Protein 9BVD (pdb70)

Solvent-accessible surface area: 18323 Å² total; per-residue (Å²): 249,52,164,149,50,60,84,3,56,72,13,23,5,134,120,39,67,163,101,29,37,116,104,47,99,221,76,168,88,73,47,4,44,113,60,0,25,119,52,36,147,147,43,76,146,76,89,36,143,54,60,115,91,64,15,118,92,42,103,58,44,26,145,45,139,73,50,132,62,130,112,201,92,289,128,183,152,47,77,87,4,57,76,25,20,8,148,79,48,68,136,112,7,38,132,102,2,66,34,16,99,89,62,15,3,45,133,38,0,26,137,49,30,173,130,46,79,149,76,92,36,150,53,59,119,97,63,16,132,105,42,82,61,112,27,131,116,144,94,91,136,64,128,109,184,86,283,123,150,43,76,90,4,58,75,20,20,4,156,80,58,70,128,111,7,39,137,72,1,100,90,18,71,95,69,15,2,49,133,38,0,22,82,25,28,158,97,39,79,156,80,89,49,156,67,62,111,61,70,10,116,115,48,93,62,114,32,178,122,138,103,88,135,90,125,112,173,91,289

B-factor: mean 94.12, std 26.45, range [57.03, 184.56]

Foldseek 3Di:
DDDDADALLRQVVPVVLVVVCVVVVPDDSVVSVVVSVVVVVVDDPVRRPVSRVVSVVRVVVVCVVVVPDDDDDD/DDDADALLRVVVPVVLVVVCVVPVPDDSVVSVVVSVVVVVVDDVVSRVVSNVVRVVRVVVVCVVVVPDDDDDD/DDQDALLRQVVVVVQVVVCVVPVPDDSVVSVVVSVVVVVPDDPVRSVVSNVVSVVSVVCVCVVVVDDDDDDD

Structure (mmCIF, N/CA/C/O backbone):
data_9BVD
#
_entry.id   9BVD
#
_cell.length_a   59.506
_cell.length_b   91.226
_cell.length_c   73.756
_cell.angle_alpha   90.000
_cell.angle_beta   106.390
_cell.angle_gamma   90.000
#
_symmetry.space_group_name_H-M   'P 1 21 1'
#
loop_
_entity.id
_entity.type
_entity.pdbx_description
1 polymer 'Sex-determining region Y protein'
2 polymer "DNA (5'-D(*CP*AP*CP*TP*AP*GP*CP*AP*TP*TP*GP*TP*TP*TP*GP*GP*G)-3')"
3 polymer "DNA (5'-D(*GP*CP*CP*CP*AP*AP*AP*CP*AP*AP*TP*GP*CP*TP*AP*GP*TP*G)-3')"
4 non-polymer 1,2-ETHANEDIOL
5 water water
#
loop_
_atom_site.group_PDB
_atom_site.id
_atom_site.type_symbol
_atom_site.label_atom_id
_atom_site.label_alt_id
_atom_site.label_comp_id
_atom_site.label_asym_id
_atom_site.label_entity_id
_atom_site.label_seq_id
_atom_site.pdbx_PDB_ins_code
_atom_site.Cartn_x
_atom_site.Cartn_y
_atom_site.Cartn_z
_atom_site.occupancy
_atom_site.B_iso_or_equiv
_atom_site.auth_seq_id
_atom_site.auth_comp_id
_atom_site.auth_asym_id
_atom_site.auth_atom_id
_atom_site.pdbx_PDB_model_num
ATOM 1 N N . ARG A 1 2 ? 21.222 -7.404 83.388 1.00 98.69 4 ARG C N 1
ATOM 2 C CA . ARG A 1 2 ? 20.772 -8.407 82.429 1.00 100.02 4 ARG C CA 1
ATOM 3 C C . ARG A 1 2 ? 21.874 -8.828 81.466 1.00 96.13 4 ARG C C 1
ATOM 4 O O . ARG A 1 2 ? 22.467 -7.993 80.784 1.00 95.69 4 ARG C O 1
ATOM 12 N N . VAL A 1 3 ? 22.108 -10.134 81.376 1.00 99.38 5 VAL C N 1
ATOM 13 C CA . VAL A 1 3 ? 23.280 -10.671 80.691 1.00 94.30 5 VAL C CA 1
ATOM 14 C C . VAL A 1 3 ? 22.947 -10.866 79.214 1.00 91.81 5 VAL C C 1
ATOM 15 O O . VAL A 1 3 ? 21.967 -11.537 78.866 1.00 91.48 5 VAL C O 1
ATOM 19 N N . LYS A 1 4 ? 23.764 -10.277 78.345 1.00 90.33 6 LYS C N 1
ATOM 20 C CA . LYS A 1 4 ? 23.547 -10.328 76.909 1.00 89.88 6 LYS C CA 1
ATOM 21 C C . LYS A 1 4 ? 24.212 -11.561 76.307 1.00 89.62 6 LYS C C 1
ATOM 22 O O . LYS A 1 4 ? 25.046 -12.222 76.932 1.00 90.00 6 LYS C O 1
ATOM 28 N N . ARG A 1 5 ? 23.836 -11.860 75.062 1.00 84.70 7 ARG C N 1
ATOM 29 C CA . ARG A 1 5 ? 24.452 -12.953 74.320 1.00 79.74 7 ARG C CA 1
ATOM 30 C C . ARG A 1 5 ? 25.881 -12.584 73.913 1.00 78.72 7 ARG C C 1
ATOM 31 O O . ARG A 1 5 ? 26.220 -11.411 73.803 1.00 77.64 7 ARG C O 1
ATOM 39 N N . PRO A 1 6 ? 26.744 -13.577 73.676 1.00 75.96 8 PRO C N 1
ATOM 40 C CA . PRO A 1 6 ? 28.069 -13.273 73.142 1.00 72.68 8 PRO C CA 1
ATOM 41 C C . PRO A 1 6 ? 28.047 -13.125 71.634 1.00 70.12 8 PRO C C 1
ATOM 42 O O . PRO A 1 6 ? 27.178 -13.647 70.930 1.00 70.63 8 PRO C O 1
ATOM 46 N N . MET A 1 7 ? 29.027 -12.379 71.142 1.00 67.43 9 MET C N 1
ATOM 47 C CA . MET A 1 7 ? 29.076 -12.048 69.727 1.00 65.47 9 MET C CA 1
ATOM 48 C C . MET A 1 7 ? 29.479 -13.279 68.930 1.00 63.60 9 MET C C 1
ATOM 49 O O . MET A 1 7 ? 30.507 -13.899 69.212 1.00 61.59 9 MET C O 1
ATOM 54 N N . ASN A 1 8 ? 28.697 -13.622 67.916 1.00 64.84 10 ASN C N 1
ATOM 55 C CA . ASN A 1 8 ? 29.150 -14.621 66.957 1.00 61.46 10 ASN C CA 1
ATOM 56 C C . ASN A 1 8 ? 30.217 -14.013 66.037 1.00 62.65 10 ASN C C 1
ATOM 57 O O . ASN A 1 8 ? 30.626 -12.856 66.187 1.00 66.26 10 ASN C O 1
ATOM 62 N N . ALA A 1 9 ? 30.638 -14.773 65.023 1.00 61.55 11 ALA C N 1
ATOM 63 C CA . ALA A 1 9 ? 31.792 -14.380 64.220 1.00 62.17 11 ALA C CA 1
ATOM 64 C C . ALA A 1 9 ? 31.460 -13.277 63.212 1.00 61.68 11 ALA C C 1
ATOM 65 O O . ALA A 1 9 ? 32.338 -12.478 62.858 1.00 59.97 11 ALA C O 1
ATOM 67 N N . PHE A 1 10 ? 30.230 -13.267 62.689 1.00 60.63 12 PHE C N 1
ATOM 68 C CA . PHE A 1 10 ? 29.850 -12.242 61.736 1.00 60.47 12 PHE C CA 1
ATOM 69 C C . PHE A 1 10 ? 29.715 -10.903 62.452 1.00 61.41 12 PHE C C 1
ATOM 70 O O . PHE A 1 10 ? 30.251 -9.887 61.996 1.00 58.43 12 PHE C O 1
ATOM 78 N N . ILE A 1 11 ? 29.044 -10.901 63.605 1.00 60.10 13 ILE C N 1
ATOM 79 C CA . ILE A 1 11 ? 28.959 -9.689 64.413 1.00 61.32 13 ILE C CA 1
ATOM 80 C C . ILE A 1 11 ? 30.363 -9.165 64.721 1.00 61.91 13 ILE C C 1
ATOM 81 O O . ILE A 1 11 ? 30.652 -7.981 64.529 1.00 63.35 13 ILE C O 1
ATOM 86 N N . VAL A 1 12 ? 31.264 -10.055 65.154 1.00 60.80 14 VAL C N 1
ATOM 87 C CA . VAL A 1 12 ? 32.609 -9.628 65.535 1.00 60.61 14 VAL C CA 1
ATOM 88 C C . VAL A 1 12 ? 33.280 -8.919 64.375 1.00 62.57 14 VAL C C 1
ATOM 89 O O . VAL A 1 12 ? 33.942 -7.882 64.551 1.00 62.66 14 VAL C O 1
ATOM 93 N N . TRP A 1 13 ? 33.109 -9.455 63.169 1.00 62.27 15 TRP C N 1
ATOM 94 C CA . TRP A 1 13 ? 33.762 -8.922 61.980 1.00 61.99 15 TRP C CA 1
ATOM 95 C C . TRP A 1 13 ? 33.055 -7.689 61.447 1.00 61.76 15 TRP C C 1
ATOM 96 O O . TRP A 1 13 ? 33.696 -6.835 60.829 1.00 63.92 15 TRP C O 1
ATOM 107 N N . SER A 1 14 ? 31.752 -7.585 61.676 1.00 60.14 16 SER C N 1
ATOM 108 C CA . SER A 1 14 ? 30.980 -6.528 61.079 1.00 62.31 16 SER C CA 1
ATOM 109 C C . SER A 1 14 ? 31.272 -5.174 61.710 1.00 64.53 16 SER C C 1
ATOM 110 O O . SER A 1 14 ? 31.013 -4.161 61.072 1.00 63.67 16 SER C O 1
ATOM 113 N N . ARG A 1 15 ? 31.813 -5.141 62.931 1.00 64.32 17 ARG C N 1
ATOM 114 C CA . ARG A 1 15 ? 31.871 -3.895 63.688 1.00 63.36 17 ARG C CA 1
ATOM 115 C C . ARG A 1 15 ? 32.792 -2.883 63.009 1.00 66.93 17 ARG C C 1
ATOM 116 O O . ARG A 1 15 ? 32.361 -1.774 62.647 1.00 65.35 17 ARG C O 1
ATOM 124 N N . ASP A 1 16 ? 34.058 -3.254 62.796 1.00 62.68 18 ASP C N 1
ATOM 125 C CA . ASP A 1 16 ? 34.931 -2.391 62.019 1.00 60.66 18 ASP C CA 1
ATOM 126 C C . ASP A 1 16 ? 34.426 -2.230 60.599 1.00 65.57 18 ASP C C 1
ATOM 127 O O . ASP A 1 16 ? 34.464 -1.126 60.042 1.00 68.08 18 ASP C O 1
ATOM 132 N N . GLN A 1 17 ? 33.921 -3.300 59.997 1.00 64.29 19 GLN C N 1
ATOM 133 C CA . GLN A 1 17 ? 33.522 -3.159 58.605 1.00 66.61 19 GLN C CA 1
ATOM 134 C C . GLN A 1 17 ? 32.305 -2.247 58.434 1.00 65.44 19 GLN C C 1
ATOM 135 O O . GLN A 1 17 ? 32.149 -1.654 57.362 1.00 63.83 19 GLN C O 1
ATOM 141 N N . ARG A 1 18 ? 31.456 -2.122 59.463 1.00 62.91 20 ARG C N 1
ATOM 142 C CA . ARG A 1 18 ? 30.304 -1.234 59.384 1.00 67.80 20 ARG C CA 1
ATOM 143 C C . ARG A 1 18 ? 30.754 0.231 59.425 1.00 69.27 20 ARG C C 1
ATOM 144 O O . ARG A 1 18 ? 30.343 1.040 58.589 1.00 65.70 20 ARG C O 1
ATOM 152 N N . ARG A 1 19 ? 31.637 0.568 60.369 1.00 67.08 21 ARG C N 1
ATOM 153 C CA . ARG A 1 19 ? 32.182 1.908 60.441 1.00 69.36 21 ARG C CA 1
ATOM 154 C C . ARG A 1 19 ? 32.882 2.292 59.139 1.00 72.23 21 ARG C C 1
ATOM 155 O O . ARG A 1 19 ? 32.624 3.363 58.567 1.00 68.80 21 ARG C O 1
ATOM 163 N N . LYS A 1 20 ? 33.758 1.414 58.642 1.00 70.62 22 LYS C N 1
ATOM 164 C CA . LYS A 1 20 ? 34.522 1.754 57.444 1.00 72.03 22 LYS C CA 1
ATOM 165 C C . LYS A 1 20 ? 33.603 1.954 56.240 1.00 74.08 22 LYS C C 1
ATOM 166 O O . LYS A 1 20 ? 33.841 2.845 55.419 1.00 75.77 22 LYS C O 1
ATOM 172 N N . MET A 1 21 ? 32.524 1.168 56.136 1.00 72.98 23 MET C N 1
ATOM 173 C CA . MET A 1 21 ? 31.563 1.406 55.061 1.00 74.64 23 MET C CA 1
ATOM 174 C C . MET A 1 21 ? 30.834 2.734 55.247 1.00 76.97 23 MET C C 1
ATOM 175 O O . MET A 1 21 ? 30.530 3.428 54.266 1.00 75.69 23 MET C O 1
ATOM 180 N N . ALA A 1 22 ? 30.506 3.078 56.493 1.00 74.03 24 ALA C N 1
ATOM 181 C CA . ALA A 1 22 ? 29.704 4.266 56.727 1.00 72.88 24 ALA C CA 1
ATOM 182 C C . ALA A 1 22 ? 30.497 5.519 56.362 1.00 74.23 24 ALA C C 1
ATOM 183 O O . ALA A 1 22 ? 30.004 6.394 55.645 1.00 71.65 24 ALA C O 1
ATOM 185 N N . LEU A 1 23 ? 31.753 5.578 56.794 1.00 72.90 25 LEU C N 1
ATOM 186 C CA . LEU A 1 23 ? 32.642 6.668 56.464 1.00 70.87 25 LEU C CA 1
ATOM 187 C C . LEU A 1 23 ? 32.900 6.772 54.963 1.00 75.82 25 LEU C C 1
ATOM 188 O O . LEU A 1 23 ? 33.048 7.885 54.442 1.00 77.73 25 LEU C O 1
ATOM 193 N N . GLU A 1 24 ? 32.944 5.651 54.243 1.00 80.35 26 GLU C N 1
ATOM 194 C CA . GLU A 1 24 ? 33.175 5.720 52.800 1.00 80.99 26 GLU C CA 1
ATOM 195 C C . GLU A 1 24 ? 31.894 5.971 52.017 1.00 78.14 26 GLU C C 1
ATOM 196 O O . GLU A 1 24 ? 31.945 6.556 50.930 1.00 79.70 26 GLU C O 1
ATOM 202 N N . ASN A 1 25 ? 30.745 5.536 52.541 1.00 75.84 27 ASN C N 1
ATOM 203 C CA . ASN A 1 25 ? 29.437 5.768 51.928 1.00 76.29 27 ASN C CA 1
ATOM 204 C C . ASN A 1 25 ? 28.562 6.507 52.930 1.00 74.18 27 ASN C C 1
ATOM 205 O O . ASN A 1 25 ? 27.672 5.915 53.558 1.00 74.60 27 ASN C O 1
ATOM 210 N N . PRO A 1 26 ? 28.779 7.809 53.102 1.00 72.77 28 PRO C N 1
ATOM 211 C CA . PRO A 1 26 ? 28.132 8.521 54.212 1.00 71.62 28 PRO C CA 1
ATOM 212 C C . PRO A 1 26 ? 26.642 8.758 54.010 1.00 72.00 28 PRO C C 1
ATOM 213 O O . PRO A 1 26 ? 25.984 9.246 54.939 1.00 70.71 28 PRO C O 1
ATOM 217 N N . ARG A 1 27 ? 26.084 8.417 52.844 1.00 75.79 29 ARG C N 1
ATOM 218 C CA . ARG A 1 27 ? 24.656 8.597 52.608 1.00 74.59 29 ARG C CA 1
ATOM 219 C C . ARG A 1 27 ? 23.820 7.366 52.933 1.00 74.43 29 ARG C C 1
ATOM 220 O O . ARG A 1 27 ? 22.615 7.510 53.173 1.00 77.19 29 ARG C O 1
ATOM 228 N N . MET A 1 28 ? 24.413 6.166 52.918 1.00 74.01 30 MET C N 1
ATOM 229 C CA . MET A 1 28 ? 23.653 4.941 53.140 1.00 70.02 30 MET C CA 1
ATOM 230 C C . MET A 1 28 ? 23.049 4.899 54.538 1.00 68.20 30 MET C C 1
ATO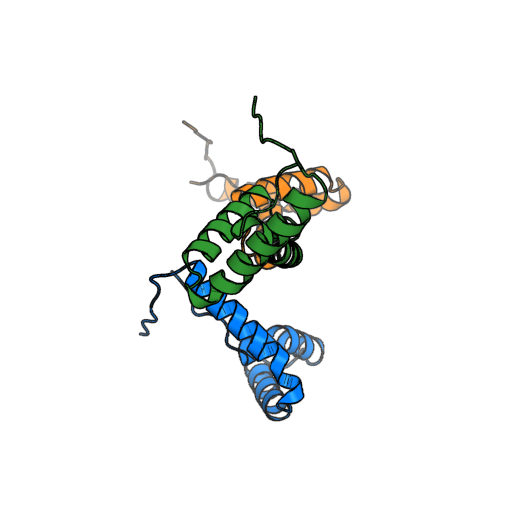M 231 O O . ME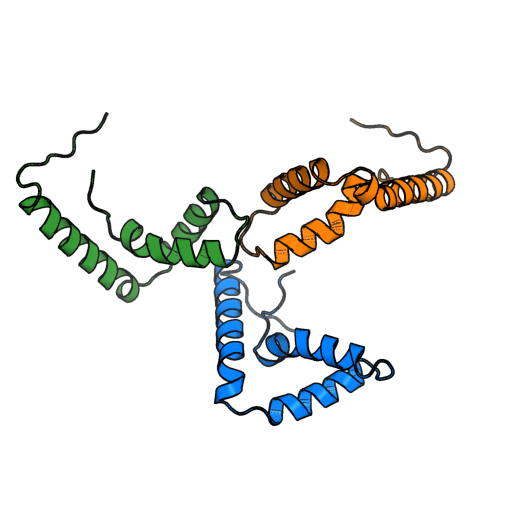T A 1 28 ? 23.714 5.209 55.531 1.00 67.18 30 MET C O 1
ATOM 236 N N . ARG A 1 29 ? 21.797 4.460 54.618 1.00 68.54 31 ARG C N 1
ATOM 237 C CA . ARG A 1 29 ? 21.242 4.051 55.901 1.00 69.67 31 ARG C CA 1
ATOM 238 C C . ARG A 1 29 ? 22.046 2.879 56.485 1.00 72.10 31 ARG C C 1
ATOM 239 O O . ARG A 1 29 ? 22.693 2.099 55.770 1.00 69.48 31 ARG C O 1
ATOM 247 N N . ASN A 1 30 ? 21.994 2.761 57.814 1.00 71.00 32 ASN C N 1
ATOM 248 C CA . ASN A 1 30 ? 22.725 1.699 58.489 1.00 70.36 32 ASN C CA 1
ATOM 249 C C . ASN A 1 30 ? 22.130 0.334 58.168 1.00 74.07 32 ASN C C 1
ATOM 250 O O . ASN A 1 30 ? 22.857 -0.657 58.021 1.00 71.37 32 ASN C O 1
ATOM 255 N N . SER A 1 31 ? 20.804 0.264 58.070 1.00 75.72 33 SER C N 1
ATOM 256 C CA . SER A 1 31 ? 20.162 -0.965 57.640 1.00 75.08 33 SER C CA 1
ATOM 257 C C . SER A 1 31 ? 20.608 -1.342 56.237 1.00 76.28 33 SER C C 1
ATOM 258 O O . SER A 1 31 ? 20.631 -2.530 55.892 1.00 73.98 33 SER C O 1
ATOM 261 N N . GLU A 1 32 ? 20.996 -0.354 55.415 1.00 75.34 34 GLU C N 1
ATOM 262 C CA . GLU A 1 32 ? 21.515 -0.723 54.101 1.00 75.99 34 GLU C CA 1
ATOM 263 C C . GLU A 1 32 ? 22.981 -1.118 54.140 1.00 74.41 34 GLU C C 1
ATOM 264 O O . GLU A 1 32 ? 23.443 -1.822 53.238 1.00 73.64 34 GLU C O 1
ATOM 270 N N . ILE A 1 33 ? 23.720 -0.711 55.169 1.00 71.44 35 ILE C N 1
ATOM 271 C CA . ILE A 1 33 ? 25.083 -1.197 55.298 1.00 71.26 35 ILE C CA 1
ATOM 272 C C . ILE A 1 33 ? 25.071 -2.676 55.688 1.00 70.96 35 ILE C C 1
ATOM 273 O O . ILE A 1 33 ? 25.917 -3.457 55.240 1.00 69.09 35 ILE C O 1
ATOM 278 N N . SER A 1 34 ? 24.101 -3.083 56.514 1.00 69.58 36 SER C N 1
ATOM 279 C CA . SER A 1 34 ? 23.962 -4.491 56.863 1.00 71.23 36 SER C CA 1
ATOM 280 C C . SER A 1 34 ? 23.880 -5.358 55.611 1.00 70.51 36 SER C C 1
ATOM 281 O O . SER A 1 34 ? 24.562 -6.379 55.509 1.00 67.37 36 SER C O 1
ATOM 284 N N . LYS A 1 35 ? 23.073 -4.936 54.632 1.00 70.66 37 LYS C N 1
ATOM 285 C CA . LYS A 1 35 ? 23.000 -5.666 53.371 1.00 72.08 37 LYS C CA 1
ATOM 286 C C . LYS A 1 35 ? 24.377 -5.789 52.727 1.00 74.62 37 LYS C C 1
ATOM 287 O O . LYS A 1 35 ? 24.774 -6.871 52.272 1.00 76.91 37 LYS C O 1
ATOM 293 N N . GLN A 1 36 ? 25.113 -4.687 52.667 1.00 75.41 38 GLN C N 1
ATOM 294 C CA . GLN A 1 36 ? 26.419 -4.727 52.026 1.00 75.97 38 GLN C CA 1
ATOM 295 C C . GLN A 1 36 ? 27.384 -5.606 52.798 1.00 71.70 38 GLN C C 1
ATOM 296 O O . GLN A 1 36 ? 28.247 -6.257 52.204 1.00 71.76 38 GLN C O 1
ATOM 302 N N . LEU A 1 37 ? 27.288 -5.592 54.120 1.00 69.73 39 LEU C N 1
ATOM 303 C CA . LEU A 1 37 ? 28.132 -6.459 54.915 1.00 72.01 39 LEU C CA 1
ATOM 304 C C . LEU A 1 37 ? 27.770 -7.931 54.691 1.00 72.48 39 LEU C C 1
ATOM 305 O O . LEU A 1 37 ? 28.652 -8.797 54.729 1.00 69.47 39 LEU C O 1
ATOM 310 N N . GLY A 1 38 ? 26.493 -8.212 54.412 1.00 70.50 40 GLY C N 1
ATOM 311 C CA . GLY A 1 38 ? 26.081 -9.572 54.106 1.00 71.71 40 GLY C CA 1
ATOM 312 C C . GLY A 1 38 ? 26.734 -10.106 52.844 1.00 76.00 40 GLY C C 1
ATOM 313 O O . GLY A 1 38 ? 27.294 -11.211 52.843 1.00 73.14 40 GLY C O 1
ATOM 314 N N . TYR A 1 39 ? 26.681 -9.321 51.755 1.00 76.93 41 TYR C N 1
ATOM 315 C CA . TYR A 1 39 ? 27.313 -9.742 50.505 1.00 77.97 41 TYR C CA 1
ATOM 316 C C . TYR A 1 39 ? 28.802 -9.971 50.699 1.00 76.94 41 TYR C C 1
ATOM 317 O O . TYR A 1 39 ? 29.356 -10.958 50.197 1.00 78.27 41 TYR C O 1
ATOM 326 N N . GLN A 1 40 ? 29.471 -9.055 51.408 1.00 73.11 42 GLN C N 1
ATOM 327 C CA . GLN A 1 40 ? 30.920 -9.148 51.553 1.00 74.89 42 GLN C CA 1
ATOM 328 C C . GLN A 1 40 ? 31.322 -10.381 52.356 1.00 74.45 42 GLN C C 1
ATOM 329 O O . GLN A 1 40 ? 32.302 -11.061 52.027 1.00 71.68 42 GLN C O 1
ATOM 335 N N . TRP A 1 41 ? 30.591 -10.656 53.431 1.00 71.96 43 TRP C N 1
ATOM 336 C CA . TRP A 1 41 ? 30.887 -11.802 54.269 1.00 71.90 43 TRP C CA 1
ATOM 337 C C . TRP A 1 41 ? 30.758 -13.096 53.481 1.00 74.19 43 TRP C C 1
ATOM 338 O O . TRP A 1 41 ? 31.666 -13.939 53.496 1.00 75.44 43 TRP C O 1
ATOM 349 N N . LYS A 1 42 ? 29.650 -13.254 52.744 1.00 76.07 44 LYS C N 1
ATOM 350 C CA . LYS A 1 42 ? 29.491 -14.419 51.879 1.00 76.51 44 LYS C CA 1
ATOM 351 C C . LYS A 1 42 ? 30.588 -14.498 50.829 1.00 76.77 44 LYS C C 1
ATOM 352 O O . LYS A 1 42 ? 30.805 -15.566 50.258 1.00 80.93 44 LYS C O 1
ATOM 358 N N . MET A 1 43 ? 31.273 -13.395 50.551 1.00 79.37 45 MET C N 1
ATOM 359 C CA . MET A 1 43 ? 32.361 -13.401 49.582 1.00 80.04 45 MET C CA 1
ATOM 360 C C . MET A 1 43 ? 33.669 -13.858 50.201 1.00 76.92 45 MET C C 1
ATOM 361 O O . MET A 1 43 ? 34.627 -14.138 49.475 1.00 75.43 45 MET C O 1
ATOM 366 N N . LEU A 1 44 ? 33.726 -13.937 51.522 1.00 75.77 46 LEU C N 1
ATOM 367 C CA . LEU A 1 44 ? 34.966 -14.249 52.208 1.00 76.17 46 LEU C CA 1
ATOM 368 C C . LEU A 1 44 ? 35.185 -15.761 52.192 1.00 74.45 46 LEU C C 1
ATOM 369 O O . LEU A 1 44 ? 34.260 -16.538 52.463 1.00 73.53 46 LEU C O 1
ATOM 374 N N . THR A 1 45 ? 36.394 -16.173 51.827 1.00 70.58 47 THR C N 1
ATOM 375 C CA . THR A 1 45 ? 36.790 -17.563 51.975 1.00 72.47 47 THR C CA 1
ATOM 376 C C . THR A 1 45 ? 36.870 -17.956 53.447 1.00 72.66 47 THR C C 1
ATOM 377 O O . THR A 1 45 ? 37.029 -17.110 54.339 1.00 72.90 47 THR C O 1
ATOM 381 N N . GLU A 1 46 ? 36.714 -19.268 53.685 1.00 71.46 48 GLU C N 1
ATOM 382 C CA . GLU A 1 46 ? 36.955 -19.869 54.998 1.00 72.18 48 GLU C CA 1
ATOM 383 C C . GLU A 1 46 ? 38.289 -19.423 55.582 1.00 71.14 48 GLU C C 1
ATOM 384 O O . GLU A 1 46 ? 38.395 -19.154 56.784 1.00 70.38 48 GLU C O 1
ATOM 390 N N . ALA A 1 47 ? 39.327 -19.364 54.744 1.00 70.45 49 ALA C N 1
ATOM 391 C CA . ALA A 1 47 ? 40.655 -19.054 55.245 1.00 70.07 49 ALA C CA 1
ATOM 392 C C . ALA A 1 47 ? 40.731 -17.617 55.725 1.00 70.57 49 ALA C C 1
ATOM 393 O O . ALA A 1 47 ? 41.553 -17.293 56.586 1.00 70.09 49 ALA C O 1
ATOM 395 N N . GLU A 1 48 ? 39.882 -16.748 55.181 1.00 69.78 50 GLU C N 1
ATOM 396 C CA . GLU A 1 48 ? 39.820 -15.370 55.640 1.00 68.42 50 GLU C CA 1
ATOM 397 C C . GLU A 1 48 ? 38.967 -15.214 56.889 1.00 67.24 50 GLU C C 1
ATOM 398 O O . GLU A 1 48 ? 39.236 -14.326 57.703 1.00 68.02 50 GLU C O 1
ATOM 404 N N . LYS A 1 49 ? 37.944 -16.042 57.073 1.00 66.26 51 LYS C N 1
ATOM 405 C CA . LYS A 1 49 ? 37.072 -15.845 58.222 1.00 66.65 51 LYS C CA 1
ATOM 406 C C . LYS A 1 49 ? 37.534 -16.530 59.499 1.00 64.79 51 LYS C C 1
ATOM 407 O O . LYS A 1 49 ? 36.917 -16.304 60.546 1.00 65.74 51 LYS C O 1
ATOM 413 N N . TRP A 1 50 ? 38.581 -17.348 59.466 1.00 66.39 52 TRP C N 1
ATOM 414 C CA . TRP A 1 50 ? 38.828 -18.135 60.676 1.00 66.62 52 TRP C CA 1
ATOM 415 C C . TRP A 1 50 ? 39.281 -17.295 61.877 1.00 65.64 52 TRP C C 1
ATOM 416 O O . TRP A 1 50 ? 38.981 -17.672 63.017 1.00 64.88 52 TRP C O 1
ATOM 427 N N . PRO A 1 51 ? 40.004 -16.176 61.704 1.00 65.41 53 PRO C N 1
ATOM 428 C CA . PRO A 1 51 ? 40.356 -15.405 62.909 1.00 63.62 53 PRO C CA 1
ATOM 429 C C . PRO A 1 51 ? 39.146 -14.891 63.644 1.00 64.33 53 PRO C C 1
ATOM 430 O O . PRO A 1 51 ? 39.186 -14.743 64.876 1.00 65.10 53 PRO C O 1
ATOM 434 N N . PHE A 1 52 ? 38.042 -14.677 62.929 1.00 64.15 54 PHE C N 1
ATOM 435 C CA . PHE A 1 52 ? 36.825 -14.190 63.562 1.00 62.79 54 PHE C CA 1
ATOM 436 C C . PHE A 1 52 ? 36.055 -15.302 64.271 1.00 63.70 54 PHE C C 1
ATOM 437 O O . PHE A 1 52 ? 35.381 -15.031 65.275 1.00 62.32 54 PHE C O 1
ATOM 445 N N . PHE A 1 53 ? 36.146 -16.550 63.793 1.00 64.20 55 PHE C N 1
ATOM 446 C CA . PHE A 1 53 ? 35.521 -17.635 64.546 1.00 64.98 55 PHE C CA 1
ATOM 447 C C . PHE A 1 53 ? 36.312 -17.934 65.812 1.00 63.95 55 PHE C C 1
ATOM 448 O O . PHE A 1 53 ? 35.725 -18.155 66.879 1.00 62.69 55 PHE C O 1
ATOM 456 N N . GLN A 1 54 ? 37.647 -17.879 65.730 1.00 63.02 56 GLN C N 1
ATOM 457 C CA . GLN A 1 54 ? 38.453 -17.961 66.942 1.00 64.30 56 GLN C CA 1
ATOM 458 C C . GLN A 1 54 ? 38.045 -16.881 67.945 1.00 65.36 56 GLN C C 1
ATOM 459 O O . GLN A 1 54 ? 37.825 -17.163 69.132 1.00 66.60 56 GLN C O 1
ATOM 465 N N . GLU A 1 55 ? 37.922 -15.633 67.485 1.00 63.51 57 GLU C N 1
ATOM 466 C CA . GLU A 1 55 ? 37.535 -14.559 68.397 1.00 64.23 57 GLU C CA 1
ATOM 467 C C . GLU A 1 55 ? 36.156 -14.806 69.000 1.00 64.31 57 GLU C C 1
ATOM 468 O O . GLU A 1 55 ? 35.952 -14.600 70.207 1.00 63.98 57 GLU C O 1
ATOM 474 N N . ALA A 1 56 ? 35.196 -15.239 68.173 1.00 62.84 58 ALA C N 1
ATOM 475 C CA . ALA A 1 56 ? 33.879 -15.593 68.695 1.00 62.61 58 ALA C CA 1
ATOM 476 C C . ALA A 1 56 ? 33.990 -16.657 69.771 1.00 65.75 58 ALA C C 1
ATOM 477 O O . ALA A 1 56 ? 33.311 -16.575 70.802 1.00 66.70 58 ALA C O 1
ATOM 479 N N . GLN A 1 57 ? 34.861 -17.660 69.559 1.00 65.01 59 GLN C N 1
ATOM 480 C CA . GLN A 1 57 ? 35.033 -18.716 70.553 1.00 67.78 59 GLN C CA 1
ATOM 481 C C . GLN A 1 57 ? 35.601 -18.163 71.854 1.00 66.72 59 GLN C C 1
ATOM 482 O O . GLN A 1 57 ? 35.086 -18.466 72.938 1.00 67.15 59 GLN C O 1
ATOM 488 N N . LYS A 1 58 ? 36.693 -17.394 71.774 1.00 62.04 60 LYS C N 1
ATOM 489 C CA . LYS A 1 58 ? 37.203 -16.748 72.978 1.00 65.86 60 LYS C CA 1
ATOM 490 C C . LYS A 1 58 ? 36.076 -16.051 73.721 1.00 67.79 60 LYS C C 1
ATOM 491 O O . LYS A 1 58 ? 35.960 -16.185 74.946 1.00 66.64 60 LYS C O 1
ATOM 497 N N . LEU A 1 59 ? 35.197 -15.357 72.979 1.00 64.56 61 LEU C N 1
ATOM 498 C CA . LEU A 1 59 ? 34.141 -14.589 73.619 1.00 67.01 61 LEU C CA 1
ATOM 499 C C . LEU A 1 59 ? 33.122 -15.501 74.271 1.00 67.58 61 LEU C C 1
ATOM 500 O O . LEU A 1 59 ? 32.705 -15.252 75.408 1.00 69.13 61 LEU C O 1
ATOM 505 N N . GLN A 1 60 ? 32.713 -16.570 73.586 1.00 68.42 62 GLN C N 1
ATOM 506 C CA . GLN A 1 60 ? 31.814 -17.506 74.248 1.00 69.51 62 GLN C CA 1
ATOM 507 C C . GLN A 1 60 ? 32.503 -18.160 75.443 1.00 70.16 62 GLN C C 1
ATOM 508 O O . GLN A 1 60 ? 31.847 -18.446 76.450 1.00 71.42 62 GLN C O 1
ATOM 514 N N . ALA A 1 61 ? 33.823 -18.352 75.387 1.00 67.96 63 ALA C N 1
ATOM 515 C CA . ALA A 1 61 ? 34.493 -18.981 76.522 1.00 70.77 63 ALA C CA 1
ATOM 516 C C . ALA A 1 61 ? 34.543 -18.031 77.711 1.00 70.11 63 ALA C C 1
ATOM 517 O O . ALA A 1 61 ? 34.177 -18.410 78.829 1.00 71.07 63 ALA C O 1
ATOM 519 N N . MET A 1 62 ? 34.968 -16.783 77.483 1.00 71.08 64 MET C N 1
ATOM 520 C CA . MET A 1 62 ? 34.956 -15.782 78.556 1.00 72.10 64 MET C CA 1
ATOM 521 C C . MET A 1 62 ? 33.559 -15.586 79.120 1.00 71.89 64 MET C C 1
ATOM 522 O O . MET A 1 62 ? 33.396 -15.360 80.326 1.00 71.16 64 MET C O 1
ATOM 527 N N . HIS A 1 63 ? 32.542 -15.675 78.262 1.00 70.35 65 HIS C N 1
ATOM 528 C CA . HIS A 1 63 ? 31.171 -15.621 78.742 1.00 72.42 65 HIS C CA 1
ATOM 529 C C . HIS A 1 63 ? 30.904 -16.696 79.796 1.00 76.15 65 HIS C C 1
ATOM 530 O O . HIS A 1 63 ? 30.323 -16.411 80.849 1.00 78.12 65 HIS C O 1
ATOM 537 N N . ARG A 1 64 ? 31.326 -17.946 79.549 1.00 72.89 66 ARG C N 1
ATOM 538 C CA . ARG A 1 64 ? 30.980 -18.965 80.537 1.00 76.62 66 ARG C CA 1
ATOM 539 C C . ARG A 1 64 ? 31.839 -18.864 81.792 1.00 75.56 66 ARG C C 1
ATOM 540 O O . ARG A 1 64 ? 31.390 -19.281 82.865 1.00 77.23 66 ARG C O 1
ATOM 548 N N . GLU A 1 65 ? 33.064 -18.333 81.682 1.00 73.53 67 GLU C N 1
ATOM 549 C CA . GLU A 1 65 ? 33.850 -17.957 82.858 1.00 72.30 67 GLU C CA 1
ATOM 550 C C . GLU A 1 65 ? 33.070 -17.020 83.766 1.00 75.32 67 GLU C C 1
ATOM 551 O O . GLU A 1 65 ? 32.957 -17.238 84.979 1.00 76.71 67 GLU C O 1
ATOM 557 N N . LYS A 1 66 ? 32.598 -15.916 83.180 1.00 77.46 68 LYS C N 1
ATOM 558 C CA . LYS A 1 66 ? 32.017 -14.821 83.939 1.00 78.02 68 LYS C CA 1
ATOM 559 C C . LYS A 1 66 ? 30.615 -15.171 84.401 1.00 77.93 68 LYS C C 1
ATOM 560 O O . LYS A 1 66 ? 30.236 -14.879 85.540 1.00 79.28 68 LYS C O 1
ATOM 566 N N . TYR A 1 67 ? 29.845 -15.826 83.541 1.00 77.39 69 TYR C N 1
ATOM 567 C CA . TYR A 1 67 ? 28.451 -16.161 83.810 1.00 80.64 69 TYR C CA 1
ATOM 568 C C . TYR A 1 67 ? 28.269 -17.671 83.736 1.00 82.01 69 TYR C C 1
ATOM 569 O O . TYR A 1 67 ? 27.606 -18.181 82.822 1.00 82.88 69 TYR C O 1
ATOM 578 N N . PR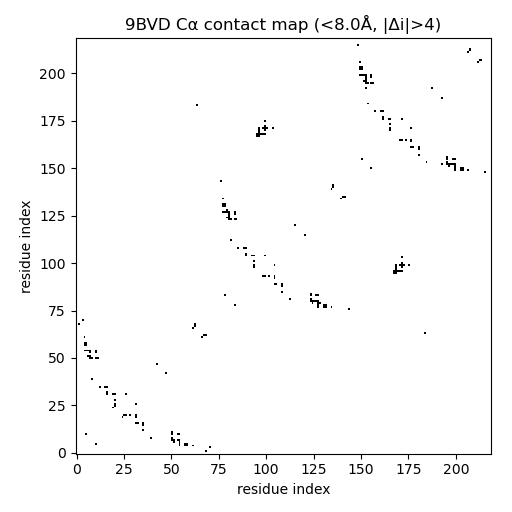O A 1 68 ? 28.825 -18.412 84.700 1.00 86.01 70 PRO C N 1
ATOM 579 C CA . PRO A 1 68 ? 28.816 -19.885 84.600 1.00 88.87 70 PRO C CA 1
ATOM 580 C C . PRO A 1 68 ? 27.431 -20.498 84.647 1.00 91.74 70 PRO C C 1
ATOM 581 O O . PRO A 1 68 ? 27.251 -21.627 84.177 1.00 92.83 70 PRO C O 1
ATOM 585 N N . ASN A 1 69 ? 26.441 -19.789 85.183 1.00 89.24 71 ASN C N 1
ATOM 586 C CA . ASN A 1 69 ? 25.079 -20.296 85.264 1.00 91.42 71 ASN C CA 1
ATOM 587 C C . ASN A 1 69 ? 24.143 -19.644 84.261 1.00 92.24 71 ASN C C 1
ATOM 588 O O . ASN A 1 69 ? 22.931 -19.887 84.317 1.00 92.75 71 ASN C O 1
ATOM 593 N N . TYR A 1 70 ? 24.669 -18.830 83.349 1.00 94.66 72 TYR C N 1
ATOM 594 C CA . TYR A 1 70 ? 23.835 -18.237 82.312 1.00 94.29 72 TYR C CA 1
ATOM 595 C C . TYR A 1 70 ? 23.283 -19.318 81.392 1.00 95.93 72 TYR C C 1
ATOM 596 O O . TYR A 1 70 ? 23.965 -20.298 81.073 1.00 95.51 72 TYR C O 1
ATOM 605 N N . LYS A 1 71 ? 22.029 -19.136 80.983 1.00 95.57 73 LYS C N 1
ATOM 606 C CA . LYS A 1 71 ? 21.419 -19.914 79.915 1.00 95.08 73 LYS C CA 1
ATOM 607 C C . LYS A 1 71 ? 20.509 -18.987 79.119 1.00 94.17 73 LYS C C 1
ATOM 608 O O . LYS A 1 71 ? 19.914 -18.056 79.667 1.00 95.81 73 LYS C O 1
ATOM 614 N N . TYR A 1 72 ? 20.424 -19.238 77.817 1.00 92.67 74 TYR C N 1
ATOM 615 C CA . TYR A 1 72 ? 19.748 -18.324 76.910 1.00 93.79 74 TYR C CA 1
ATOM 616 C C . TYR A 1 72 ? 18.235 -18.521 76.979 1.00 98.15 74 TYR C C 1
ATOM 617 O O . TYR A 1 72 ? 17.743 -19.647 76.850 1.00 97.13 74 TYR C O 1
ATOM 626 N N . ARG A 1 73 ? 17.496 -17.416 77.177 1.00 95.11 75 ARG C N 1
ATOM 627 C CA . ARG A 1 73 ? 16.035 -17.438 77.297 1.00 97.07 75 ARG C CA 1
ATOM 628 C C . ARG A 1 73 ? 15.378 -16.366 76.436 1.00 96.06 75 ARG C C 1
ATOM 629 O O . ARG A 1 73 ? 15.133 -15.244 76.902 1.00 97.47 75 ARG C O 1
ATOM 637 N N . PRO A 1 74 ? 15.036 -16.688 75.182 1.00 95.25 76 PRO C N 1
ATOM 638 C CA . PRO A 1 74 ? 14.364 -15.706 74.309 1.00 98.05 76 PRO C CA 1
ATOM 639 C C . PRO A 1 74 ? 12.945 -15.313 74.730 1.00 101.40 76 PRO C C 1
ATOM 640 O O . PRO A 1 74 ? 12.438 -15.783 75.755 1.00 102.39 76 PRO C O 1
ATOM 644 N N . ARG A 1 75 ? 12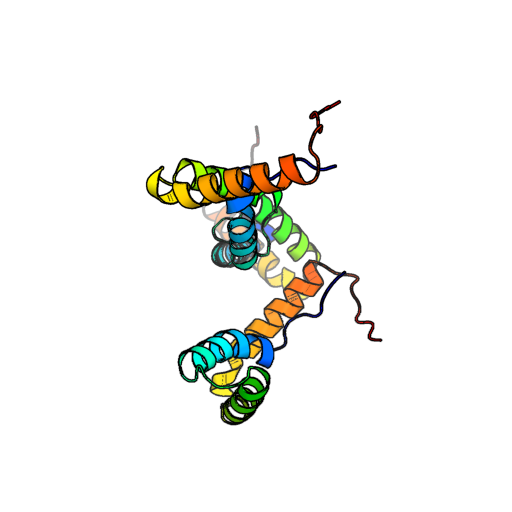.301 -14.461 73.917 1.00 103.05 77 ARG C N 1
ATOM 645 C CA . ARG A 1 75 ? 11.004 -13.812 74.203 1.00 103.76 77 ARG C CA 1
ATOM 646 C C . ARG A 1 75 ? 11.069 -13.028 75.510 1.00 104.86 77 ARG C C 1
ATOM 647 O O . ARG A 1 75 ? 11.714 -11.977 75.581 1.00 102.03 77 ARG C O 1
ATOM 1346 N N . VAL D 1 3 ? 16.687 14.545 94.396 1.00 100.06 5 VAL F N 1
ATOM 1347 C CA . VAL D 1 3 ? 17.311 15.396 93.379 1.00 101.38 5 VAL F CA 1
ATOM 1348 C C . VAL D 1 3 ? 18.835 15.278 93.376 1.00 99.68 5 VAL F C 1
ATOM 1349 O O . VAL D 1 3 ? 19.481 15.724 94.316 1.00 101.97 5 VAL F O 1
ATOM 1353 N N . LYS D 1 4 ? 19.410 14.724 92.307 1.00 96.50 6 LYS F N 1
ATOM 1354 C CA . LYS D 1 4 ? 20.831 14.387 92.291 1.00 92.99 6 LYS F CA 1
ATOM 1355 C C . LYS D 1 4 ? 21.722 15.621 92.114 1.00 93.78 6 LYS F C 1
ATOM 1356 O O . LYS D 1 4 ? 21.303 16.657 91.586 1.00 96.09 6 LYS F O 1
ATOM 1362 N N . ARG D 1 5 ? 22.971 15.494 92.562 1.00 88.44 7 ARG F N 1
ATOM 1363 C CA . ARG D 1 5 ? 23.974 16.486 92.234 1.00 87.14 7 ARG F CA 1
ATOM 1364 C C . ARG D 1 5 ? 24.319 16.419 90.748 1.00 86.57 7 ARG F C 1
ATOM 1365 O O . ARG D 1 5 ? 24.269 15.346 90.136 1.00 85.79 7 ARG F O 1
ATOM 1373 N N . PRO D 1 6 ? 24.675 17.553 90.149 1.00 86.55 8 PRO F N 1
ATOM 1374 C CA . PRO D 1 6 ? 25.089 17.556 88.747 1.00 82.58 8 PRO F CA 1
ATOM 1375 C C . PRO D 1 6 ? 26.570 17.250 88.618 1.00 78.01 8 PRO F C 1
ATOM 1376 O O . PRO D 1 6 ? 27.367 17.530 89.516 1.00 80.08 8 PRO F O 1
ATOM 1380 N N . MET D 1 7 ? 26.948 16.717 87.464 1.00 73.30 9 MET F N 1
ATOM 1381 C CA . MET D 1 7 ? 28.293 16.172 87.298 1.00 72.91 9 MET F CA 1
ATOM 1382 C C . MET D 1 7 ? 29.349 17.270 87.252 1.00 70.69 9 MET F C 1
ATOM 1383 O O . MET D 1 7 ? 29.147 18.319 86.644 1.00 74.36 9 MET F O 1
ATOM 1388 N N . ASN D 1 8 ? 30.492 17.024 87.882 1.00 71.05 10 ASN F N 1
ATOM 1389 C CA . ASN D 1 8 ? 31.638 17.912 87.724 1.00 68.48 10 ASN F CA 1
ATOM 1390 C C . ASN D 1 8 ? 32.506 17.443 86.549 1.00 68.39 10 ASN F C 1
ATOM 1391 O O . ASN D 1 8 ? 32.312 16.356 85.999 1.00 67.76 10 ASN F O 1
ATOM 1396 N N . ALA D 1 9 ? 33.499 18.270 86.195 1.00 68.49 11 ALA F N 1
ATOM 1397 C CA . ALA D 1 9 ? 34.307 18.033 84.998 1.00 66.85 11 ALA F CA 1
ATOM 1398 C C . ALA D 1 9 ? 34.870 16.605 84.953 1.00 65.22 11 ALA F C 1
ATOM 1399 O O . ALA D 1 9 ? 34.832 15.954 83.904 1.00 64.69 11 ALA F O 1
ATOM 1401 N N . PHE D 1 10 ? 35.410 16.109 86.072 1.00 65.31 12 PHE F N 1
ATOM 1402 C CA . PHE D 1 10 ? 35.992 14.762 86.062 1.00 66.35 12 PHE F CA 1
ATOM 1403 C C . PHE D 1 10 ? 34.929 13.703 85.774 1.00 64.77 12 PHE F C 1
ATOM 1404 O O . PHE D 1 10 ? 35.106 12.844 84.907 1.00 64.76 12 PHE F O 1
ATOM 1412 N N . ILE D 1 11 ? 33.804 13.772 86.477 1.00 64.87 13 ILE F N 1
ATOM 1413 C CA . ILE D 1 11 ? 32.717 12.840 86.229 1.00 66.12 13 ILE F CA 1
ATOM 1414 C C . ILE D 1 11 ? 32.289 12.884 84.769 1.00 66.88 13 ILE F C 1
ATOM 1415 O O . ILE D 1 11 ? 32.132 11.840 84.124 1.00 69.36 13 ILE F O 1
ATOM 1420 N N . VAL D 1 12 ? 32.120 14.083 84.219 1.00 67.38 14 VAL F N 1
ATOM 1421 C CA . VAL D 1 12 ? 31.722 14.216 82.818 1.00 67.51 14 VAL F CA 1
ATOM 1422 C C . VAL D 1 12 ? 32.686 13.443 81.921 1.00 66.86 14 VAL F C 1
ATOM 1423 O O . VAL D 1 12 ? 32.271 12.674 81.049 1.00 68.93 14 VAL F O 1
ATOM 1427 N N . TRP D 1 13 ? 33.988 13.620 82.149 1.00 64.40 15 TRP F N 1
ATOM 1428 C CA . TRP D 1 13 ? 34.996 13.074 81.251 1.00 64.84 15 TRP F CA 1
ATOM 1429 C C . TRP D 1 13 ? 35.154 11.578 81.444 1.00 68.30 15 TRP F C 1
ATOM 1430 O O . TRP D 1 13 ? 35.413 10.854 80.475 1.00 69.16 15 TRP F O 1
ATOM 1441 N N . SER D 1 14 ? 34.957 11.102 82.676 1.00 67.53 16 SER F N 1
ATOM 1442 C CA . SER D 1 14 ? 35.201 9.704 83.014 1.00 67.99 16 SER F CA 1
ATOM 1443 C C . SER D 1 14 ? 34.218 8.764 82.340 1.00 69.27 16 SER F C 1
ATOM 1444 O O . SER D 1 14 ? 34.532 7.591 82.163 1.00 70.12 16 SER F O 1
ATOM 1447 N N . ARG D 1 15 ? 33.029 9.242 81.975 1.00 70.53 17 ARG F N 1
ATOM 1448 C CA . ARG D 1 15 ? 32.004 8.344 81.432 1.00 73.45 17 ARG F CA 1
ATOM 1449 C C . ARG D 1 15 ? 32.497 7.609 80.178 1.00 73.94 17 ARG F C 1
ATOM 1450 O O . ARG D 1 15 ? 32.558 6.379 80.149 1.00 73.84 17 ARG F O 1
ATOM 1458 N N . ASP D 1 16 ? 32.866 8.349 79.135 1.00 76.63 18 ASP F N 1
ATOM 1459 C CA . ASP D 1 16 ? 33.420 7.711 77.948 1.00 77.73 18 ASP F CA 1
ATOM 1460 C C . ASP D 1 16 ? 34.772 7.063 78.226 1.00 75.76 18 ASP F C 1
ATOM 1461 O O . ASP D 1 16 ? 35.106 6.042 77.608 1.00 74.43 18 ASP F O 1
ATOM 1466 N N . GLN D 1 17 ? 35.569 7.642 79.129 1.00 71.31 19 GLN F N 1
ATOM 1467 C CA . GLN D 1 17 ? 36.897 7.095 79.365 1.00 69.99 19 GLN F CA 1
ATOM 1468 C C . GLN D 1 17 ? 36.836 5.773 80.128 1.00 72.61 19 GLN F C 1
ATOM 1469 O O . GLN D 1 17 ? 37.675 4.893 79.899 1.00 69.95 19 GLN F O 1
ATOM 1475 N N . ARG D 1 18 ? 35.864 5.633 81.038 1.00 72.34 20 ARG F N 1
ATOM 1476 C CA . ARG D 1 18 ? 35.611 4.365 81.707 1.00 72.22 20 ARG F CA 1
ATOM 1477 C C . ARG D 1 18 ? 35.194 3.303 80.706 1.00 75.47 20 ARG F C 1
ATOM 1478 O O . ARG D 1 18 ? 35.793 2.223 80.642 1.00 71.66 20 ARG F O 1
ATOM 1486 N N . ARG D 1 19 ? 34.156 3.600 79.917 1.00 76.14 21 ARG F N 1
ATOM 1487 C CA . ARG D 1 19 ? 33.646 2.624 78.965 1.00 77.29 21 ARG F CA 1
ATOM 1488 C C . ARG D 1 19 ? 34.753 2.158 78.035 1.00 77.84 21 ARG F C 1
ATOM 1489 O O . ARG D 1 19 ? 34.927 0.950 77.809 1.00 77.49 21 ARG F O 1
ATOM 1497 N N . LYS D 1 20 ? 35.550 3.103 77.528 1.00 73.48 22 LYS F N 1
ATOM 1498 C CA . LYS D 1 20 ? 36.633 2.745 76.620 1.00 74.13 22 LYS F CA 1
ATOM 1499 C C . LYS D 1 20 ? 37.593 1.751 77.272 1.00 73.54 22 LYS F C 1
ATOM 1500 O O . LYS D 1 20 ? 37.878 0.685 76.712 1.00 73.65 22 LYS F O 1
ATOM 1506 N N . MET D 1 21 ? 38.064 2.068 78.478 1.00 70.69 23 MET F N 1
ATOM 1507 C CA . MET D 1 21 ? 39.035 1.228 79.161 1.00 70.60 23 MET F CA 1
ATOM 1508 C C . MET D 1 21 ? 38.471 -0.161 79.470 1.00 73.12 23 MET F C 1
ATOM 1509 O O . MET D 1 21 ? 39.216 -1.151 79.473 1.00 68.74 23 MET F O 1
ATOM 1514 N N . ALA D 1 22 ? 37.169 -0.250 79.742 1.00 72.62 24 ALA F N 1
ATOM 1515 C CA . ALA D 1 22 ? 36.580 -1.530 80.063 1.00 72.59 24 ALA F CA 1
ATOM 1516 C C . ALA D 1 22 ? 36.542 -2.422 78.827 1.00 74.35 24 ALA F C 1
ATOM 1517 O O . ALA D 1 22 ? 36.814 -3.623 78.909 1.00 68.88 24 ALA F O 1
ATOM 1519 N N . LEU D 1 23 ? 36.276 -1.829 77.665 1.00 72.90 25 LEU F N 1
ATOM 1520 C CA . LEU D 1 23 ? 36.310 -2.571 76.415 1.00 70.44 25 LEU F CA 1
ATOM 1521 C C . LEU D 1 23 ? 37.712 -3.100 76.120 1.00 72.73 25 LEU F C 1
ATOM 1522 O O . LEU D 1 23 ? 37.884 -4.266 75.730 1.00 70.82 25 LEU F O 1
ATOM 1527 N N . GLU D 1 24 ? 38.732 -2.248 76.295 1.00 69.77 26 GLU F N 1
ATOM 1528 C CA . GLU D 1 24 ? 40.118 -2.667 76.102 1.00 70.07 26 GLU F CA 1
ATOM 1529 C C . GLU D 1 24 ? 40.625 -3.591 77.207 1.00 70.47 26 GLU F C 1
ATOM 1530 O O . GLU D 1 24 ? 41.629 -4.281 76.986 1.00 71.84 26 GLU F O 1
ATOM 1536 N N . ASN D 1 25 ? 39.979 -3.626 78.383 1.00 68.83 27 ASN F N 1
ATOM 1537 C CA . ASN D 1 25 ? 40.374 -4.521 79.479 1.00 69.54 27 ASN F CA 1
ATOM 1538 C C . ASN D 1 25 ? 39.166 -5.209 80.104 1.00 69.36 27 ASN F C 1
ATOM 1539 O O . ASN D 1 25 ? 38.795 -4.924 81.252 1.00 68.55 27 ASN F O 1
ATOM 1544 N N . PRO D 1 26 ? 38.566 -6.163 79.388 1.00 66.63 28 PRO F N 1
ATOM 1545 C CA . PRO D 1 26 ? 37.306 -6.770 79.858 1.00 66.20 28 PRO F CA 1
ATOM 1546 C C . PRO D 1 26 ? 37.392 -7.496 81.201 1.00 67.38 28 PRO F C 1
ATOM 1547 O O . PRO D 1 26 ? 36.375 -7.566 81.903 1.00 67.90 28 PRO F O 1
ATOM 1551 N N . ARG D 1 27 ? 38.545 -8.060 81.586 1.00 66.53 29 ARG F N 1
ATOM 1552 C CA . ARG D 1 27 ? 38.620 -8.725 82.885 1.00 65.51 29 ARG F CA 1
ATOM 1553 C C . ARG D 1 27 ? 38.940 -7.793 84.046 1.00 67.00 29 ARG F C 1
ATOM 1554 O O . ARG D 1 27 ? 38.928 -8.254 85.197 1.00 65.64 29 ARG F O 1
ATOM 1562 N N . MET D 1 28 ? 39.212 -6.508 83.802 1.00 68.01 30 MET F N 1
ATOM 1563 C CA . MET D 1 28 ? 39.742 -5.725 84.907 1.00 67.47 30 MET F CA 1
ATOM 1564 C C . MET D 1 28 ? 38.603 -5.183 85.765 1.00 63.49 30 MET F C 1
ATOM 1565 O O . MET D 1 28 ? 37.457 -5.112 85.335 1.00 64.09 30 MET F O 1
ATOM 1570 N N . ARG D 1 29 ? 38.924 -4.888 87.023 1.00 66.28 31 ARG F N 1
ATOM 1571 C CA . ARG D 1 29 ? 37.933 -4.386 87.972 1.00 69.26 31 ARG F CA 1
ATOM 1572 C C . ARG D 1 29 ? 37.5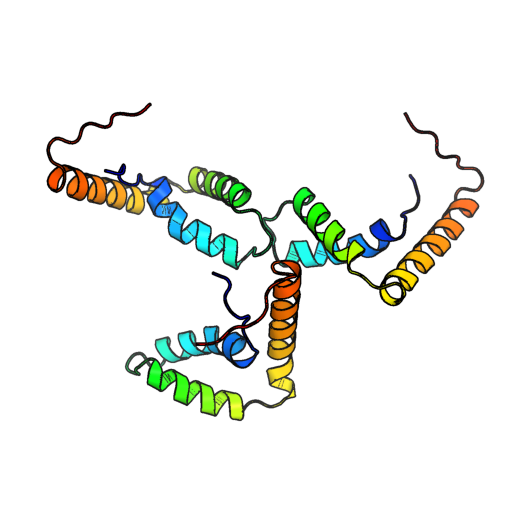14 -2.957 87.628 1.00 69.78 31 ARG F C 1
ATOM 1573 O O . ARG D 1 29 ? 38.344 -2.126 87.250 1.00 65.81 31 ARG F O 1
ATOM 1581 N N . ASN D 1 30 ? 36.215 -2.676 87.758 1.00 71.54 32 ASN F N 1
ATOM 1582 C CA . ASN D 1 30 ? 35.736 -1.315 87.533 1.00 73.42 32 ASN F CA 1
ATOM 1583 C C . ASN D 1 30 ? 36.368 -0.353 88.532 1.00 73.38 32 ASN F C 1
ATOM 1584 O O . ASN D 1 30 ? 36.814 0.745 88.157 1.00 70.93 32 ASN F O 1
ATOM 1589 N N . SER D 1 31 ? 36.440 -0.762 89.802 1.00 71.34 33 SER F N 1
ATOM 1590 C CA . SER D 1 31 ? 37.079 0.057 90.819 1.00 73.39 33 SER F CA 1
ATOM 1591 C C . SER D 1 31 ? 38.545 0.315 90.497 1.00 74.48 33 SER F C 1
ATOM 1592 O O . SER D 1 31 ? 39.068 1.384 90.831 1.00 75.67 33 SER F O 1
ATOM 1595 N N . GLU D 1 32 ? 39.222 -0.624 89.825 1.00 73.01 34 GLU F N 1
ATOM 1596 C CA . GLU D 1 32 ? 40.592 -0.337 89.407 1.00 74.61 34 GLU F CA 1
ATOM 1597 C C . GLU D 1 32 ? 40.637 0.611 88.206 1.00 71.28 34 GLU F C 1
ATOM 1598 O O . GLU D 1 32 ? 41.618 1.341 88.029 1.00 70.74 34 GLU F O 1
ATOM 1604 N N . ILE D 1 33 ? 39.595 0.629 87.382 1.00 69.64 35 ILE F N 1
ATOM 1605 C CA . ILE D 1 33 ? 39.528 1.612 86.311 1.00 71.75 35 ILE F CA 1
ATOM 1606 C C . ILE D 1 33 ? 39.468 3.026 86.896 1.00 71.10 35 ILE F C 1
ATOM 1607 O O . ILE D 1 33 ? 40.205 3.926 86.477 1.00 68.28 35 ILE F O 1
ATOM 1612 N N . SER D 1 34 ? 38.619 3.230 87.906 1.00 70.23 36 SER F N 1
ATOM 1613 C CA . SER D 1 34 ? 38.540 4.527 88.558 1.00 70.45 36 SER F CA 1
ATOM 1614 C C . SER D 1 34 ? 39.916 5.005 88.995 1.00 72.49 36 SER F C 1
ATOM 1615 O O . SER D 1 34 ? 40.228 6.199 88.893 1.00 71.34 36 SER F O 1
ATOM 1618 N N . LYS D 1 35 ? 40.759 4.077 89.462 1.00 72.39 37 LYS F N 1
ATOM 1619 C CA . LYS D 1 35 ? 42.112 4.441 89.864 1.00 72.38 37 LYS F CA 1
ATOM 1620 C C . LYS D 1 35 ? 42.928 4.911 88.674 1.00 69.83 37 LYS F C 1
ATOM 1621 O O . LYS D 1 35 ? 43.672 5.886 88.778 1.00 72.01 37 LYS F O 1
ATOM 1627 N N . GLN D 1 36 ? 42.786 4.247 87.529 1.00 69.64 38 GLN F N 1
ATOM 1628 C CA . GLN D 1 36 ? 43.555 4.627 86.350 1.00 71.26 38 GLN F CA 1
ATOM 1629 C C . GLN D 1 36 ? 43.017 5.896 85.714 1.00 68.94 38 GLN F C 1
ATOM 1630 O O . GLN D 1 36 ? 43.801 6.746 85.301 1.00 69.90 38 GLN F O 1
ATOM 1636 N N . LEU D 1 37 ? 41.690 6.013 85.600 1.00 68.69 39 LEU F N 1
ATOM 1637 C CA . LEU D 1 37 ? 41.067 7.278 85.221 1.00 71.70 39 LEU F CA 1
ATOM 1638 C C . LEU D 1 37 ? 41.562 8.423 86.095 1.00 72.09 39 LEU F C 1
ATOM 1639 O O . LEU D 1 37 ? 41.839 9.521 85.595 1.00 69.87 39 LEU F O 1
ATOM 1644 N N . GLY D 1 38 ? 41.697 8.180 87.399 1.00 70.54 40 GLY F N 1
ATOM 1645 C CA . GLY D 1 38 ? 42.304 9.176 88.258 1.00 72.51 40 GLY F CA 1
ATOM 1646 C C . GLY D 1 38 ? 43.704 9.549 87.817 1.00 73.94 40 GLY F C 1
ATOM 1647 O O . GLY D 1 38 ? 44.072 10.730 87.811 1.00 73.56 40 GLY F O 1
ATOM 1648 N N . TYR D 1 39 ? 44.507 8.551 87.435 1.00 72.82 41 TYR F N 1
ATOM 1649 C CA . TYR D 1 39 ? 45.874 8.831 87.019 1.00 74.61 41 TYR F CA 1
ATOM 1650 C C . TYR D 1 39 ? 45.902 9.633 85.726 1.00 76.46 41 TYR F C 1
ATOM 1651 O O . TYR D 1 39 ? 46.624 10.635 85.621 1.00 77.23 41 TYR F O 1
ATOM 1660 N N . GLN D 1 40 ? 45.112 9.219 84.736 1.00 73.01 42 GLN F N 1
ATOM 1661 C CA . GLN D 1 40 ? 45.169 9.899 83.452 1.00 73.93 42 GLN F CA 1
ATOM 1662 C C . GLN D 1 40 ? 44.652 11.325 83.549 1.00 72.50 42 GLN F C 1
ATOM 1663 O O . GLN D 1 40 ? 45.190 12.208 82.878 1.00 72.03 42 GLN F O 1
ATOM 1669 N N . TRP D 1 41 ? 43.646 11.565 84.395 1.00 71.63 43 TRP F N 1
ATOM 1670 C CA . TRP D 1 41 ? 43.102 12.903 84.582 1.00 71.04 43 TRP F CA 1
ATOM 1671 C C . TRP D 1 41 ? 44.174 13.868 85.078 1.00 73.52 43 TRP F C 1
ATOM 1672 O O . TRP D 1 41 ? 44.411 14.916 84.473 1.00 72.50 43 TRP F O 1
ATOM 1683 N N . LYS D 1 42 ? 44.844 13.519 86.181 1.00 74.59 44 LYS F N 1
ATOM 1684 C CA . LYS D 1 42 ? 45.940 14.332 86.699 1.00 73.90 44 LYS F CA 1
ATOM 1685 C C . LYS D 1 42 ? 47.108 14.431 85.735 1.00 77.22 44 LYS F C 1
ATOM 1686 O O . LYS D 1 42 ? 48.073 15.135 86.034 1.00 84.74 44 LYS F O 1
ATOM 1692 N N . MET D 1 43 ? 47.062 13.731 84.610 1.00 79.24 45 MET F N 1
ATOM 1693 C CA . MET D 1 43 ? 48.092 13.831 83.589 1.00 78.55 45 MET F CA 1
ATOM 1694 C C . MET D 1 43 ? 47.643 14.640 82.383 1.00 77.05 45 MET F C 1
ATOM 1695 O O . MET D 1 43 ? 48.478 14.994 81.542 1.00 78.18 45 MET F O 1
ATOM 1700 N N . LEU D 1 44 ? 46.356 14.923 82.267 1.00 73.28 46 LEU F N 1
ATOM 1701 C CA . LEU D 1 44 ? 45.889 15.761 81.188 1.00 75.23 46 LEU F CA 1
ATOM 1702 C C . LEU D 1 44 ? 46.228 17.208 81.545 1.00 73.34 46 LEU F C 1
ATOM 1703 O O . LEU D 1 44 ? 46.146 17.606 82.716 1.00 71.60 46 LEU F O 1
ATOM 1708 N N . THR D 1 45 ? 46.668 17.979 80.550 1.00 71.66 47 THR F N 1
ATOM 1709 C CA . THR D 1 45 ? 46.925 19.404 80.749 1.00 72.47 47 THR F CA 1
ATOM 1710 C C . THR D 1 45 ? 45.617 20.175 80.858 1.00 69.31 47 THR F C 1
ATOM 1711 O O . THR D 1 45 ? 44.547 19.706 80.462 1.00 69.06 47 THR F O 1
ATOM 1715 N N . GLU D 1 46 ? 45.712 21.393 81.385 1.00 71.09 48 GLU F N 1
ATOM 1716 C CA . GLU D 1 46 ? 44.515 22.222 81.490 1.00 71.26 48 GLU F CA 1
ATOM 1717 C C . GLU D 1 46 ? 43.892 22.445 80.109 1.00 66.53 48 GLU F C 1
ATOM 1718 O O . GLU D 1 46 ? 42.665 22.507 79.975 1.00 65.92 48 GLU F O 1
ATOM 1724 N N . ALA D 1 47 ? 44.723 22.523 79.068 1.00 66.39 49 ALA F N 1
ATOM 1725 C CA . ALA D 1 47 ? 44.218 22.678 77.707 1.00 66.23 49 ALA F CA 1
ATOM 1726 C C . ALA D 1 47 ? 43.476 21.431 77.245 1.00 66.13 49 ALA F C 1
ATOM 1727 O O . ALA D 1 47 ? 42.462 21.531 76.544 1.00 65.79 49 ALA F O 1
ATOM 1729 N N . GLU D 1 48 ? 43.970 20.242 77.603 1.00 67.05 50 GLU F N 1
ATOM 1730 C CA . GLU D 1 48 ? 43.186 19.040 77.332 1.00 66.18 50 GLU F CA 1
ATOM 1731 C C . GLU D 1 48 ? 41.865 19.044 78.109 1.00 62.39 50 GLU F C 1
ATOM 1732 O O . GLU D 1 48 ? 40.857 18.523 77.623 1.00 61.66 50 GLU F O 1
ATOM 1738 N N . LYS D 1 49 ? 41.825 19.688 79.279 1.00 62.30 51 LYS F N 1
ATOM 1739 C CA . LYS D 1 49 ? 40.695 19.523 80.184 1.00 64.19 51 LYS F CA 1
ATOM 1740 C C . LYS D 1 49 ? 39.596 20.570 80.055 1.00 62.98 51 LYS F C 1
ATOM 1741 O O . LYS D 1 49 ? 38.530 20.364 80.646 1.00 60.43 51 LYS F O 1
ATOM 1747 N N . TRP D 1 50 ? 39.803 21.668 79.312 1.00 64.25 52 TRP F N 1
ATOM 1748 C CA . TRP D 1 50 ? 38.826 22.756 79.351 1.00 62.37 52 TRP F CA 1
ATOM 1749 C C . TRP D 1 50 ? 37.443 22.368 78.829 1.00 62.69 52 TRP F C 1
ATOM 1750 O O . TRP D 1 50 ? 36.453 22.864 79.390 1.00 64.01 52 TRP F O 1
ATOM 1761 N N . PRO D 1 51 ? 37.281 21.516 77.800 1.00 64.06 53 PRO F N 1
ATOM 1762 C CA . PRO D 1 51 ? 35.904 21.202 77.354 1.00 64.23 53 PRO F CA 1
ATOM 1763 C C . PRO D 1 51 ? 35.021 20.613 78.445 1.00 65.22 53 PRO F C 1
ATOM 1764 O O . PRO D 1 51 ? 33.807 20.886 78.472 1.00 65.43 53 PRO F O 1
ATOM 1768 N N . PHE D 1 52 ? 35.601 19.835 79.363 1.00 61.97 54 PHE F N 1
ATOM 1769 C CA . PHE D 1 52 ? 34.798 19.243 80.422 1.00 62.98 54 PHE F CA 1
ATOM 1770 C C . PHE D 1 52 ? 34.484 20.244 81.537 1.00 65.35 54 PHE F C 1
ATOM 1771 O O . PHE D 1 52 ? 33.446 20.121 82.200 1.00 65.96 54 PHE F O 1
ATOM 1779 N N . PHE D 1 53 ? 35.320 21.255 81.749 1.00 63.56 55 PHE F N 1
ATOM 1780 C CA . PHE D 1 53 ? 34.914 22.268 82.711 1.00 65.88 55 PHE F CA 1
ATOM 1781 C C . PHE D 1 53 ? 33.812 23.151 82.124 1.00 69.74 55 PHE F C 1
ATOM 1782 O O . PHE D 1 53 ? 32.927 23.613 82.859 1.00 70.38 55 PHE F O 1
ATOM 1790 N N . GLN D 1 54 ? 33.824 23.362 80.801 1.00 68.34 56 GLN F N 1
ATOM 1791 C CA . GLN D 1 54 ? 32.670 23.978 80.157 1.00 68.88 56 GLN F CA 1
ATOM 1792 C C . GLN D 1 54 ? 31.421 23.112 80.320 1.00 69.12 56 GLN F C 1
ATOM 1793 O O . GLN D 1 54 ? 30.347 23.620 80.660 1.00 71.39 56 GLN F O 1
ATOM 1799 N N . GLU D 1 55 ? 31.524 21.807 80.062 1.00 68.61 57 GLU F N 1
ATOM 1800 C CA . GLU D 1 55 ? 30.310 20.992 80.157 1.00 72.20 57 GLU F CA 1
ATOM 1801 C C . GLU D 1 55 ? 29.780 20.952 81.591 1.00 72.63 57 GLU F C 1
ATOM 1802 O O . GLU D 1 55 ? 28.567 21.056 81.811 1.00 75.28 57 GLU F O 1
ATOM 1808 N N . ALA D 1 56 ? 30.672 20.865 82.581 1.00 70.81 58 ALA F N 1
ATOM 1809 C CA . ALA D 1 56 ? 30.244 20.907 83.981 1.00 73.75 58 ALA F CA 1
ATOM 1810 C C . ALA D 1 56 ? 29.476 22.192 84.294 1.00 76.29 58 ALA F C 1
ATOM 1811 O O . ALA D 1 56 ? 28.398 22.162 84.902 1.00 78.74 58 ALA F O 1
ATOM 1813 N N . GLN D 1 57 ? 30.017 23.338 83.883 1.00 75.49 59 GLN F N 1
ATOM 1814 C CA . GLN D 1 57 ? 29.333 24.595 84.159 1.00 77.30 59 GLN F CA 1
ATOM 1815 C C . GLN D 1 57 ? 28.025 24.713 83.375 1.00 79.95 59 GLN F C 1
ATOM 1816 O O . GLN D 1 57 ? 27.040 25.257 83.895 1.00 80.76 59 GLN F O 1
ATOM 1822 N N . LYS D 1 58 ? 27.980 24.176 82.152 1.00 77.93 60 LYS F N 1
ATOM 1823 C CA . LYS D 1 58 ? 26.712 24.057 81.433 1.00 80.98 60 LYS F CA 1
ATOM 1824 C C . LYS D 1 58 ? 25.678 23.286 82.253 1.00 85.55 60 LYS F C 1
ATOM 1825 O O . LYS D 1 58 ? 24.523 23.718 82.385 1.00 85.86 60 LYS F O 1
ATOM 1831 N N . LEU D 1 59 ? 26.079 22.142 82.829 1.00 83.86 61 LEU F N 1
ATOM 1832 C CA . LEU D 1 59 ? 25.104 21.303 83.524 1.00 86.87 61 LEU F CA 1
ATOM 1833 C C . LEU D 1 59 ? 24.653 21.927 84.843 1.00 89.02 61 LEU F C 1
ATOM 1834 O O . LEU D 1 59 ? 23.495 21.757 85.244 1.00 93.24 61 LEU F O 1
ATOM 1839 N N . GLN D 1 60 ? 25.528 22.663 85.521 1.00 86.18 62 GLN F N 1
ATOM 1840 C CA . GLN D 1 60 ? 25.075 23.377 86.707 1.00 92.34 62 GLN F CA 1
ATOM 1841 C C . GLN D 1 60 ? 24.141 24.550 86.385 1.00 94.40 62 GLN F C 1
ATOM 1842 O O . GLN D 1 60 ? 23.341 24.945 87.242 1.00 96.97 62 GLN F O 1
ATOM 1848 N N . ALA D 1 61 ? 24.204 25.116 85.179 1.00 97.96 63 ALA F N 1
ATOM 1849 C CA . ALA D 1 61 ? 23.173 26.080 84.798 1.00 100.92 63 ALA F CA 1
ATOM 1850 C C . ALA D 1 61 ? 21.834 25.383 84.606 1.00 105.18 63 ALA F C 1
ATOM 1851 O O . ALA D 1 61 ? 20.829 25.768 85.214 1.00 109.87 63 ALA F O 1
ATOM 1853 N N . MET D 1 62 ? 21.809 24.333 83.779 1.00 96.57 64 MET F N 1
ATOM 1854 C CA . MET D 1 62 ? 20.586 23.561 83.586 1.00 100.74 64 MET F CA 1
ATOM 1855 C C . MET D 1 62 ? 20.032 23.046 84.906 1.00 104.93 64 MET F C 1
ATOM 1856 O O . MET D 1 62 ? 18.812 22.970 85.079 1.00 109.80 64 MET F O 1
ATOM 1861 N N . HIS D 1 63 ? 20.910 22.703 85.849 1.00 102.91 65 HIS F N 1
ATOM 1862 C CA . HIS D 1 63 ? 20.468 22.208 87.148 1.00 105.26 65 HIS F CA 1
ATOM 1863 C C . HIS D 1 63 ? 19.789 23.309 87.958 1.00 109.73 65 HIS F C 1
ATOM 1864 O O . HIS D 1 63 ? 18.642 23.163 88.395 1.00 113.78 65 HIS F O 1
ATOM 1871 N N . ARG D 1 64 ? 20.479 24.431 88.165 1.00 107.06 66 ARG F N 1
ATOM 1872 C CA . ARG D 1 64 ? 19.913 25.433 89.055 1.00 111.31 66 ARG F CA 1
ATOM 1873 C C . ARG D 1 64 ? 18.708 26.143 88.454 1.00 115.22 66 ARG F C 1
ATOM 1874 O O . ARG D 1 64 ? 18.057 26.924 89.156 1.00 116.16 66 ARG F O 1
ATOM 1882 N N . GLU D 1 65 ? 18.374 25.887 87.190 1.00 116.73 67 GLU F N 1
ATOM 1883 C CA . GLU D 1 65 ? 17.135 26.473 86.698 1.00 124.54 67 GLU F CA 1
ATOM 1884 C C . GLU D 1 65 ? 15.964 25.506 86.837 1.00 127.85 67 GLU F C 1
ATOM 1885 O O . GLU D 1 65 ? 14.862 25.927 87.209 1.00 134.43 67 GLU F O 1
ATOM 1891 N N . LYS D 1 66 ? 16.175 24.205 86.601 1.00 122.11 68 LYS F N 1
ATOM 1892 C CA . LYS D 1 66 ? 15.063 23.274 86.776 1.00 123.09 68 LYS F CA 1
ATOM 1893 C C . LYS D 1 66 ? 14.738 23.061 88.245 1.00 121.13 68 LYS F C 1
ATOM 1894 O O . LYS D 1 66 ? 13.577 22.808 88.594 1.00 123.96 68 LYS F O 1
ATOM 1900 N N . TYR D 1 67 ? 15.726 23.209 89.110 1.00 118.38 69 TYR F N 1
ATOM 1901 C CA . TYR D 1 67 ? 15.553 23.057 90.549 1.00 117.04 69 TYR F CA 1
ATOM 1902 C C . TYR D 1 67 ? 16.096 24.328 91.168 1.00 116.84 69 TYR F C 1
ATOM 1903 O O . TYR D 1 67 ? 17.262 24.395 91.610 1.00 115.92 69 TYR F O 1
ATOM 1912 N N . PRO D 1 68 ? 15.287 25.412 91.188 1.00 118.95 70 PRO F N 1
ATOM 1913 C CA . PRO D 1 68 ? 15.831 26.757 91.452 1.00 117.27 70 PRO F CA 1
ATOM 1914 C C . PRO D 1 68 ? 16.275 26.998 92.887 1.00 116.85 70 PRO F C 1
ATOM 1915 O O . PRO D 1 68 ? 17.329 27.600 93.121 1.00 118.31 70 PRO F O 1
ATOM 1919 N N . ASN D 1 69 ? 15.478 26.577 93.864 1.00 114.42 71 ASN F N 1
ATOM 1920 C CA . ASN D 1 69 ? 15.962 26.676 95.237 1.00 114.69 71 ASN F CA 1
ATOM 1921 C C . ASN D 1 69 ? 16.331 25.303 95.782 1.00 114.69 71 ASN F C 1
ATOM 1922 O O . ASN D 1 69 ? 15.794 24.856 96.803 1.00 114.27 71 ASN F O 1
ATOM 1927 N N . TYR D 1 70 ? 17.245 24.636 95.076 1.00 113.22 72 TYR F N 1
ATOM 1928 C CA . TYR D 1 70 ? 17.900 23.430 95.566 1.00 108.90 72 TYR F CA 1
ATOM 1929 C C . TYR D 1 70 ? 19.033 23.818 96.502 1.00 107.29 72 TYR F C 1
ATOM 1930 O O . TYR D 1 70 ? 19.854 24.678 96.174 1.00 109.66 72 TYR F O 1
ATOM 1939 N N . LYS D 1 71 ? 19.074 23.194 97.671 1.00 107.52 73 LYS F N 1
ATOM 1940 C CA . LYS D 1 71 ? 20.231 23.263 98.547 1.00 105.85 73 LYS F CA 1
ATOM 1941 C C . LYS D 1 71 ? 20.770 21.855 98.721 1.00 104.72 73 LYS F C 1
ATOM 1942 O O . LYS D 1 71 ? 20.018 20.931 99.058 1.00 106.59 73 LYS F O 1
ATOM 1948 N N . TYR D 1 72 ? 22.058 21.689 98.469 1.00 104.62 74 TYR F N 1
ATOM 1949 C CA . TYR D 1 72 ? 22.685 20.396 98.664 1.00 101.77 74 TYR F CA 1
ATOM 1950 C C . TYR D 1 72 ? 22.693 20.060 100.149 1.00 102.00 74 TYR F C 1
ATOM 1951 O O . TYR D 1 72 ? 23.301 20.774 100.948 1.00 102.71 74 TYR F O 1
ATOM 1960 N N . ARG D 1 73 ? 22.013 18.981 100.528 1.00 100.20 75 ARG F N 1
ATOM 1961 C CA . ARG D 1 73 ? 21.906 18.584 101.932 1.00 103.14 75 ARG F CA 1
ATOM 1962 C C . ARG D 1 73 ? 22.384 17.153 102.110 1.00 99.41 75 ARG F C 1
ATOM 1963 O O . ARG D 1 73 ? 21.600 16.199 101.915 1.00 98.79 75 ARG F O 1
ATOM 1971 N N . PRO D 1 74 ? 23.655 16.944 102.472 1.00 99.37 76 PRO F N 1
ATOM 1972 C CA . PRO D 1 74 ? 24.179 15.579 102.626 1.00 98.47 76 PRO F CA 1
ATOM 1973 C C . PRO D 1 74 ? 23.814 14.951 103.966 1.00 102.48 76 PRO F C 1
ATOM 1974 O O . PRO D 1 74 ? 22.945 15.465 104.679 1.00 104.85 76 PRO F O 1
ATOM 1978 N N . ARG D 1 75 ? 24.474 13.841 104.313 1.00 102.09 77 ARG F N 1
ATOM 1979 C CA . ARG D 1 75 ? 24.181 13.080 105.531 1.00 102.59 77 ARG F CA 1
ATOM 1980 C C . ARG D 1 75 ? 22.729 12.628 105.479 1.00 105.01 77 ARG F C 1
ATOM 1981 O O . ARG D 1 75 ? 22.175 12.428 104.395 1.00 102.58 77 ARG F O 1
ATOM 2680 N N . LYS G 1 4 ? 66.081 -21.173 95.338 1.00 94.47 6 LYS I N 1
ATOM 2681 C CA . LYS G 1 4 ? 64.692 -20.887 94.969 1.00 95.34 6 LYS I CA 1
ATOM 2682 C C . LYS G 1 4 ? 63.942 -22.180 94.573 1.00 95.92 6 LYS I C 1
ATOM 2683 O O . LYS G 1 4 ? 64.490 -23.047 93.886 1.00 96.61 6 LYS I O 1
ATOM 2685 N N . ARG G 1 5 ? 62.687 -22.295 95.013 1.00 95.44 7 ARG I N 1
ATOM 2686 C CA . ARG G 1 5 ? 61.935 -23.546 94.911 1.00 95.18 7 ARG I CA 1
ATOM 2687 C C . ARG G 1 5 ? 61.597 -23.895 93.461 1.00 92.13 7 ARG I C 1
ATOM 2688 O O . ARG G 1 5 ? 61.593 -23.029 92.583 1.00 92.70 7 ARG I O 1
ATOM 2696 N N . PRO G 1 6 ? 61.292 -25.159 93.184 1.00 91.94 8 PRO I N 1
ATOM 2697 C CA . PRO G 1 6 ? 60.779 -25.514 91.856 1.00 87.34 8 PRO I CA 1
ATOM 2698 C C . PRO G 1 6 ? 59.296 -25.197 91.741 1.00 81.27 8 PRO I C 1
ATOM 2699 O O . PRO G 1 6 ? 58.553 -25.219 92.724 1.00 80.72 8 PRO I O 1
ATOM 2703 N N . MET G 1 7 ? 58.870 -24.891 90.516 1.00 75.31 9 MET I N 1
ATOM 2704 C CA . MET G 1 7 ? 57.475 -24.527 90.294 1.00 74.04 9 MET I CA 1
ATOM 2705 C C . MET G 1 7 ? 56.571 -25.763 90.275 1.00 73.68 9 MET I C 1
ATOM 2706 O O . MET G 1 7 ? 56.798 -26.699 89.501 1.00 71.01 9 MET I O 1
ATOM 2711 N N . ASN G 1 8 ? 55.517 -25.740 91.088 1.00 71.23 10 ASN I N 1
ATOM 2712 C CA . ASN G 1 8 ? 54.461 -26.736 91.008 1.00 67.54 10 ASN I CA 1
ATOM 2713 C C . ASN G 1 8 ? 53.694 -26.583 89.687 1.00 67.52 10 ASN I C 1
ATOM 2714 O O . ASN G 1 8 ? 54.033 -25.774 88.821 1.00 69.85 10 ASN I O 1
ATOM 2719 N N . ALA G 1 9 ? 52.641 -27.378 89.510 1.00 65.77 11 ALA I N 1
ATOM 2720 C CA . ALA G 1 9 ? 51.994 -27.437 88.198 1.00 66.91 11 ALA I CA 1
ATOM 2721 C C . ALA G 1 9 ? 51.214 -26.159 87.896 1.00 66.10 11 ALA I C 1
ATOM 2722 O O . ALA G 1 9 ? 51.152 -25.719 86.739 1.00 64.86 11 ALA I O 1
ATOM 2724 N N . PHE G 1 10 ? 50.570 -25.580 88.907 1.00 66.78 12 PHE I N 1
ATOM 2725 C CA . PHE G 1 10 ? 49.858 -24.318 88.702 1.00 67.10 12 PHE I CA 1
ATOM 2726 C C . PHE G 1 10 ? 50.823 -23.210 88.278 1.00 63.77 12 PHE I C 1
ATOM 2727 O O . PHE G 1 10 ? 50.591 -22.519 87.279 1.00 62.20 12 PHE I O 1
ATOM 2735 N N . ILE G 1 11 ? 51.952 -23.088 88.964 1.00 65.71 13 ILE I N 1
ATOM 2736 C CA . ILE G 1 11 ? 52.915 -22.067 88.570 1.00 65.68 13 ILE I CA 1
ATOM 2737 C C . ILE G 1 11 ? 53.377 -22.272 87.132 1.00 67.91 13 ILE I C 1
ATOM 2738 O O . ILE G 1 11 ? 53.507 -21.297 86.375 1.00 70.22 13 ILE I O 1
ATOM 2743 N N . VAL G 1 12 ? 53.637 -23.530 86.726 1.00 67.62 14 VAL I N 1
ATOM 2744 C CA . VAL G 1 12 ? 54.099 -23.794 85.365 1.00 66.46 14 VAL I CA 1
ATOM 2745 C C . VAL G 1 12 ? 53.078 -23.283 84.363 1.00 65.06 14 VAL I C 1
ATOM 2746 O O . VAL G 1 12 ? 53.390 -22.496 83.462 1.00 65.79 14 VAL I O 1
ATOM 2750 N N . TRP G 1 13 ? 51.850 -23.773 84.492 1.00 63.52 15 TRP I N 1
ATOM 2751 C CA . TRP G 1 13 ? 50.754 -23.395 83.615 1.00 62.43 15 TRP I CA 1
ATOM 2752 C C . TRP G 1 13 ? 50.486 -21.896 83.663 1.00 66.05 15 TRP I C 1
ATOM 2753 O O . TRP G 1 13 ? 50.112 -21.299 82.648 1.00 64.57 15 TRP I O 1
ATOM 2764 N N . SER G 1 14 ? 50.668 -21.273 84.822 1.00 64.22 16 SER I N 1
ATOM 2765 C CA . SER G 1 14 ? 50.213 -19.897 84.941 1.00 67.59 16 SER I CA 1
ATOM 2766 C C . SER G 1 14 ? 51.088 -18.948 84.135 1.00 68.84 16 SER I C 1
ATOM 2767 O O . SER G 1 14 ? 50.581 -17.945 83.634 1.00 68.36 16 SER I O 1
ATOM 2770 N N . ARG G 1 15 ? 52.375 -19.278 83.956 1.00 67.89 17 ARG I N 1
ATOM 2771 C CA . ARG G 1 15 ? 53.297 -18.413 83.221 1.00 68.37 17 ARG I CA 1
ATOM 2772 C C . ARG G 1 15 ? 52.737 -17.974 81.872 1.00 70.14 17 ARG I C 1
ATOM 2773 O O . ARG G 1 15 ? 52.790 -16.786 81.516 1.00 70.57 17 ARG I O 1
ATOM 2781 N N . ASP G 1 16 ? 52.206 -18.908 81.093 1.00 71.90 18 ASP I N 1
ATOM 2782 C CA . ASP G 1 16 ? 51.719 -18.485 79.787 1.00 73.38 18 ASP I CA 1
ATOM 2783 C C . ASP G 1 16 ? 50.323 -17.896 79.870 1.00 70.79 18 ASP I C 1
ATOM 2784 O O . ASP G 1 16 ? 49.963 -17.034 79.057 1.00 70.87 18 ASP I O 1
ATOM 2789 N N . GLN G 1 17 ? 49.527 -18.344 80.831 1.00 67.18 19 GLN I N 1
ATOM 2790 C CA . GLN G 1 17 ? 48.190 -17.805 80.922 1.00 70.54 19 GLN I CA 1
ATOM 2791 C C . GLN G 1 17 ? 48.216 -16.395 81.476 1.00 68.78 19 GLN I C 1
ATOM 2792 O O . GLN G 1 17 ? 47.300 -15.617 81.212 1.00 67.94 19 GLN I O 1
ATOM 2798 N N . ARG G 1 18 ? 49.257 -16.054 82.221 1.00 69.73 20 ARG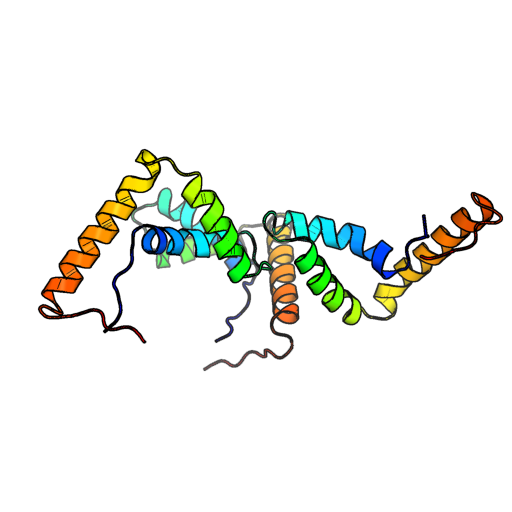 I N 1
ATOM 2799 C CA . ARG G 1 18 ? 49.391 -14.718 82.770 1.00 71.34 20 ARG I CA 1
ATOM 2800 C C . ARG G 1 18 ? 49.801 -13.731 81.687 1.00 71.44 20 ARG I C 1
ATOM 2801 O O . ARG G 1 18 ? 49.240 -12.640 81.608 1.00 69.23 20 ARG I O 1
ATOM 2809 N N . ARG G 1 19 ? 50.744 -14.122 80.827 1.00 71.47 21 ARG I N 1
ATOM 2810 C CA . ARG G 1 19 ? 51.191 -13.246 79.762 1.00 70.36 21 ARG I CA 1
ATOM 2811 C C . ARG G 1 19 ? 50.062 -12.951 78.792 1.00 72.79 21 ARG I C 1
ATOM 2812 O O . ARG G 1 19 ? 49.809 -11.779 78.458 1.00 73.55 21 ARG I O 1
ATOM 2820 N N . LYS G 1 20 ? 49.376 -13.995 78.323 1.00 69.14 22 LYS I N 1
ATOM 2821 C CA . LYS G 1 20 ? 48.283 -13.772 77.383 1.00 70.77 22 LYS I CA 1
ATOM 2822 C C . LYS G 1 20 ? 47.219 -12.886 78.012 1.00 72.10 22 LYS I C 1
ATOM 2823 O O . LYS G 1 20 ? 46.757 -11.914 77.396 1.00 72.61 22 LYS I O 1
ATOM 2829 N N . MET G 1 21 ? 46.850 -13.182 79.255 1.00 70.55 23 MET I N 1
ATOM 2830 C CA . MET G 1 21 ? 45.868 -12.355 79.933 1.00 70.54 23 MET I CA 1
ATOM 2831 C C . MET G 1 21 ? 46.342 -10.912 80.067 1.00 70.78 23 MET I C 1
ATOM 2832 O O . MET G 1 21 ? 45.532 -9.980 79.970 1.00 70.76 23 MET I O 1
ATOM 2837 N N . ALA G 1 22 ? 47.637 -10.704 80.285 1.00 71.25 24 ALA I N 1
ATOM 2838 C CA . ALA G 1 22 ? 48.119 -9.340 80.425 1.00 71.78 24 ALA I CA 1
ATOM 2839 C C . ALA G 1 22 ? 48.155 -8.650 79.075 1.00 72.80 24 ALA I C 1
ATOM 2840 O O . ALA G 1 22 ? 47.906 -7.446 79.000 1.00 70.61 24 ALA I O 1
ATOM 2842 N N . LEU G 1 23 ? 48.407 -9.403 77.999 1.00 72.12 25 LEU I N 1
ATOM 2843 C CA . LEU G 1 23 ? 48.396 -8.802 76.676 1.00 70.31 25 LEU I CA 1
ATOM 2844 C C . LEU G 1 23 ? 46.992 -8.392 76.251 1.00 71.93 25 LEU I C 1
ATOM 2845 O O . LEU G 1 23 ? 46.838 -7.442 75.468 1.00 76.12 25 LEU I O 1
ATOM 2850 N N . GLU G 1 24 ? 45.962 -9.067 76.754 1.00 70.19 26 GLU I N 1
ATOM 2851 C CA . GLU G 1 24 ? 44.597 -8.670 76.442 1.00 70.95 26 GLU I CA 1
ATOM 2852 C C . GLU G 1 24 ? 44.034 -7.632 77.401 1.00 71.32 26 GLU I C 1
ATOM 2853 O O . GLU G 1 24 ? 42.979 -7.061 77.102 1.00 71.46 26 GLU I O 1
ATOM 2859 N N . ASN G 1 25 ? 44.668 -7.403 78.554 1.00 69.67 27 ASN I N 1
ATOM 2860 C CA . ASN G 1 25 ? 44.247 -6.346 79.474 1.00 70.17 27 ASN I CA 1
ATOM 2861 C C . ASN G 1 25 ? 45.478 -5.647 80.042 1.00 69.52 27 ASN I C 1
ATOM 2862 O O . ASN G 1 25 ? 45.870 -5.861 81.192 1.00 69.06 27 ASN I O 1
ATOM 2867 N N . PRO G 1 26 ? 46.092 -4.763 79.247 1.00 68.05 28 PRO I N 1
ATOM 2868 C CA . PRO G 1 26 ? 47.392 -4.199 79.653 1.00 68.66 28 PRO I CA 1
ATOM 2869 C C . PRO G 1 26 ? 47.333 -3.282 80.859 1.00 68.84 28 PRO I C 1
ATOM 2870 O O . PRO G 1 26 ? 48.400 -2.945 81.388 1.00 67.42 28 PRO I O 1
ATOM 2874 N N . ARG G 1 27 ? 46.142 -2.893 81.330 1.00 67.90 29 ARG I N 1
ATOM 2875 C CA . ARG G 1 27 ? 46.004 -2.093 82.537 1.00 71.61 29 ARG I CA 1
ATOM 2876 C C . ARG G 1 27 ? 45.546 -2.891 83.750 1.00 70.64 29 ARG I C 1
ATOM 2877 O O . ARG G 1 27 ? 45.438 -2.324 84.847 1.00 74.33 29 ARG I O 1
ATOM 2885 N N . MET G 1 28 ? 45.274 -4.176 83.588 1.00 66.60 30 MET I N 1
ATOM 2886 C CA . MET G 1 28 ? 44.792 -4.992 84.689 1.00 68.04 30 MET I CA 1
ATOM 2887 C C . MET G 1 28 ? 45.937 -5.266 85.658 1.00 65.62 30 MET I C 1
ATOM 2888 O O . MET G 1 28 ? 47.093 -5.349 85.260 1.00 65.72 30 MET I O 1
ATOM 2893 N N . ARG G 1 29 ? 45.625 -5.389 86.940 1.00 67.56 31 ARG I N 1
ATOM 2894 C CA . ARG G 1 29 ? 46.679 -5.726 87.890 1.00 68.84 31 ARG I CA 1
ATOM 2895 C C . ARG G 1 29 ? 47.019 -7.220 87.855 1.00 69.11 31 ARG I C 1
ATOM 2896 O O . ARG G 1 29 ? 46.181 -8.069 87.529 1.00 66.22 31 ARG I O 1
ATOM 2904 N N . ASN G 1 30 ? 48.267 -7.532 88.227 1.00 71.67 32 ASN I N 1
ATOM 2905 C CA . ASN G 1 30 ? 48.684 -8.923 88.347 1.00 72.86 32 ASN I CA 1
ATOM 2906 C C . ASN G 1 30 ? 47.881 -9.642 89.404 1.00 71.63 32 ASN I C 1
ATOM 2907 O O . ASN G 1 30 ? 47.407 -10.761 89.168 1.00 73.20 32 ASN I O 1
ATOM 2912 N N . SER G 1 31 ? 47.724 -9.024 90.572 1.00 69.89 33 SER I N 1
ATOM 2913 C CA . SER G 1 31 ? 46.946 -9.615 91.643 1.00 71.65 33 SER I CA 1
ATOM 2914 C C . SER G 1 31 ? 45.578 -10.070 91.158 1.00 71.74 33 SER I C 1
ATOM 2915 O O . SER G 1 31 ? 45.097 -11.125 91.581 1.00 72.32 33 SER I O 1
ATOM 2918 N N . GLU G 1 32 ? 44.957 -9.329 90.235 1.00 69.59 34 GLU I N 1
ATOM 2919 C CA . GLU G 1 32 ? 43.648 -9.746 89.742 1.00 68.88 34 GLU I CA 1
ATOM 2920 C C . GLU G 1 32 ? 43.751 -10.863 88.705 1.00 67.91 34 GLU I C 1
ATOM 2921 O O . GLU G 1 32 ? 42.847 -11.706 88.611 1.00 64.57 34 GLU I O 1
ATOM 2927 N N . ILE G 1 33 ? 44.822 -10.868 87.908 1.00 67.14 35 ILE I N 1
ATOM 2928 C CA . ILE G 1 33 ? 45.093 -11.994 87.023 1.00 67.72 35 ILE I CA 1
ATOM 2929 C C . ILE G 1 33 ? 45.173 -13.281 87.836 1.00 66.40 35 ILE I C 1
ATOM 2930 O O . ILE G 1 33 ? 44.523 -14.277 87.511 1.00 64.68 35 ILE I O 1
ATOM 2935 N N . SER G 1 34 ? 45.942 -13.256 88.934 1.00 67.09 36 SER I N 1
ATOM 2936 C CA . SER G 1 34 ? 46.061 -14.424 89.802 1.00 65.58 36 SER I CA 1
ATOM 2937 C C . SER G 1 34 ? 44.693 -14.933 90.233 1.00 65.48 36 SER I C 1
ATOM 2938 O O . SER G 1 34 ? 44.439 -16.140 90.252 1.00 65.18 36 SER I O 1
ATOM 2941 N N . LYS G 1 35 ? 43.798 -14.023 90.615 1.00 68.57 37 LYS I N 1
ATOM 2942 C CA . LYS G 1 35 ? 42.467 -14.475 90.990 1.00 64.83 37 LYS I CA 1
ATOM 2943 C C . LYS G 1 35 ? 41.820 -15.231 89.843 1.00 63.64 37 LYS I C 1
ATOM 2944 O O . LYS G 1 35 ? 41.225 -16.293 90.050 1.00 66.78 37 LYS I O 1
ATOM 2950 N N . GLN G 1 36 ? 41.975 -14.729 88.620 1.00 63.79 38 GLN I N 1
ATOM 2951 C CA . GLN G 1 36 ? 41.257 -15.300 87.495 1.00 65.35 38 GLN I CA 1
ATOM 2952 C C . GLN G 1 36 ? 41.956 -16.534 86.935 1.00 63.29 38 GLN I C 1
ATOM 2953 O O . GLN G 1 36 ? 41.286 -17.427 86.413 1.00 64.11 38 GLN I O 1
ATOM 2959 N N . LEU G 1 37 ? 43.284 -16.596 87.022 1.00 62.73 39 LEU I N 1
ATOM 2960 C CA . LEU G 1 37 ? 43.983 -17.846 86.774 1.00 65.00 39 LEU I CA 1
ATOM 2961 C C . LEU G 1 37 ? 43.550 -18.911 87.777 1.00 65.66 39 LEU I C 1
ATOM 2962 O O . LEU G 1 37 ? 43.384 -20.086 87.421 1.00 61.68 39 LEU I O 1
ATOM 2967 N N . GLY G 1 38 ? 43.368 -18.507 89.037 1.00 64.85 40 GLY I N 1
ATOM 2968 C CA . GLY G 1 38 ? 42.870 -19.440 90.033 1.00 63.22 40 GLY I CA 1
ATOM 2969 C C . GLY G 1 38 ? 41.576 -20.095 89.604 1.00 64.79 40 GLY I C 1
ATOM 2970 O O . GLY G 1 38 ? 41.452 -21.328 89.597 1.00 63.97 40 GLY I O 1
ATOM 2971 N N . TYR G 1 39 ? 40.598 -19.281 89.192 1.00 62.44 41 TYR I N 1
ATOM 2972 C CA . TYR G 1 39 ? 39.330 -19.857 88.771 1.00 64.04 41 TYR I CA 1
ATOM 2973 C C . TYR G 1 39 ? 39.504 -20.725 87.527 1.00 65.11 41 TYR I C 1
ATOM 2974 O O . TYR G 1 39 ? 38.859 -21.773 87.397 1.00 62.87 41 TYR I O 1
ATOM 2983 N N . GLN G 1 40 ? 40.384 -20.320 86.611 1.00 64.24 42 GLN I N 1
ATOM 2984 C CA . GLN G 1 40 ? 40.544 -21.095 85.389 1.00 63.73 42 GLN I CA 1
ATOM 2985 C C . GLN G 1 40 ? 41.137 -22.468 85.693 1.00 63.07 42 GLN I C 1
ATOM 2986 O O . GLN G 1 40 ? 40.743 -23.466 85.081 1.00 60.23 42 GLN I O 1
ATOM 2992 N N . TRP G 1 41 ? 42.067 -22.533 86.651 1.00 62.33 43 TRP I N 1
ATOM 2993 C CA . TRP G 1 41 ? 42.713 -23.791 86.992 1.00 63.20 43 TRP I CA 1
ATOM 2994 C C . TRP G 1 41 ? 41.690 -24.792 87.531 1.00 63.95 43 TRP I C 1
ATOM 2995 O O . TRP G 1 41 ? 41.561 -25.899 86.999 1.00 64.09 43 TRP I O 1
ATOM 3006 N N . LYS G 1 42 ? 40.903 -24.388 88.537 1.00 62.40 44 LYS I N 1
ATOM 3007 C CA . LYS G 1 42 ? 39.873 -25.248 89.114 1.00 60.00 44 LYS I CA 1
ATOM 3008 C C . LYS G 1 42 ? 38.912 -25.791 88.062 1.00 64.22 44 LYS I C 1
ATOM 3009 O O . LYS G 1 42 ? 38.292 -26.848 88.277 1.00 65.75 44 LYS I O 1
ATOM 3015 N N . MET G 1 43 ? 38.750 -25.092 86.935 1.00 62.24 45 MET I N 1
ATOM 3016 C CA . MET G 1 43 ? 37.852 -25.554 85.875 1.00 64.09 45 MET I CA 1
ATOM 3017 C C . MET G 1 43 ? 38.551 -26.341 84.773 1.00 61.38 45 MET I C 1
ATOM 3018 O O . MET G 1 43 ? 37.874 -26.776 83.837 1.00 62.95 45 MET I O 1
ATOM 3023 N N . LEU G 1 44 ? 39.871 -26.500 84.826 1.00 60.58 46 LEU I N 1
ATOM 3024 C CA . LEU G 1 44 ? 40.524 -27.459 83.942 1.00 63.90 46 LEU I CA 1
ATOM 3025 C C . LEU G 1 44 ? 40.191 -28.888 84.374 1.00 62.77 46 LEU I C 1
ATOM 3026 O O . LEU G 1 44 ? 40.029 -29.168 85.570 1.00 62.22 46 LEU I O 1
ATOM 3031 N N . THR G 1 45 ? 40.076 -29.789 83.390 1.00 62.00 47 THR I N 1
ATOM 3032 C CA . THR G 1 45 ? 39.875 -31.220 83.620 1.00 62.24 47 THR I CA 1
ATOM 3033 C C . THR G 1 45 ? 41.174 -31.934 83.990 1.00 61.48 47 THR I C 1
ATOM 3034 O O . THR G 1 45 ? 42.279 -31.419 83.804 1.00 61.20 47 THR I O 1
ATOM 3038 N N . GLU G 1 46 ? 41.029 -33.177 84.462 1.00 64.49 48 GLU I N 1
ATOM 3039 C CA . GLU G 1 46 ? 42.215 -33.968 84.777 1.00 63.31 48 GLU I CA 1
ATOM 3040 C C . GLU G 1 46 ? 43.109 -34.100 83.555 1.00 60.93 48 GLU I C 1
ATOM 3041 O O . GLU G 1 46 ? 44.341 -33.988 83.659 1.00 60.15 48 GLU I O 1
ATOM 3047 N N . ALA G 1 47 ? 42.507 -34.261 82.375 1.00 59.14 49 ALA I N 1
ATOM 3048 C CA . ALA G 1 47 ? 43.315 -34.373 81.168 1.00 60.68 49 ALA I CA 1
ATOM 3049 C C . ALA G 1 47 ? 44.092 -33.097 80.913 1.00 62.44 49 ALA I C 1
ATOM 3050 O O . ALA G 1 47 ? 45.277 -33.141 80.567 1.00 64.62 49 ALA I O 1
ATOM 3052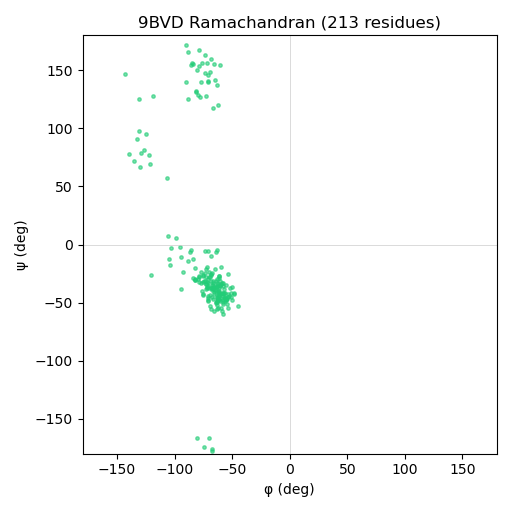 N N . GLU G 1 48 ? 43.469 -31.934 81.140 1.00 63.66 50 GLU I N 1
ATOM 3053 C CA . GLU G 1 48 ? 44.148 -30.679 80.831 1.00 59.33 50 GLU I CA 1
ATOM 3054 C C . GLU G 1 48 ? 45.277 -30.391 81.817 1.00 59.92 50 GLU I C 1
ATOM 3055 O O . GLU G 1 48 ? 46.333 -29.881 81.424 1.00 60.34 50 GLU I O 1
ATOM 3061 N N . LYS G 1 49 ? 45.101 -30.738 83.094 1.00 59.89 51 LYS I N 1
ATOM 3062 C CA . LYS G 1 49 ? 46.167 -30.472 84.061 1.00 60.55 51 LYS I CA 1
ATOM 3063 C C . LYS G 1 49 ? 47.382 -31.384 83.869 1.00 61.91 51 LYS I C 1
ATOM 3064 O O . LYS G 1 49 ? 48.519 -30.947 84.122 1.00 60.18 51 LYS I O 1
ATOM 3070 N N . TRP G 1 50 ? 47.158 -32.644 83.431 1.00 63.57 52 TRP I N 1
ATOM 3071 C CA . TRP G 1 50 ? 48.199 -33.675 83.393 1.00 59.35 52 TRP I CA 1
ATOM 3072 C C . TRP G 1 50 ? 49.539 -33.202 82.835 1.00 62.68 52 TRP I C 1
ATOM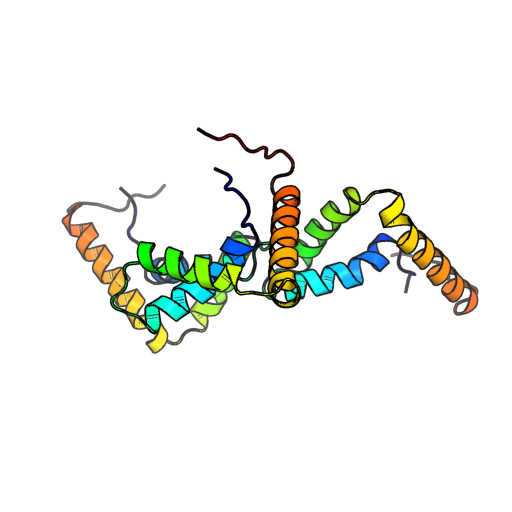 3073 O O . TRP G 1 50 ? 50.559 -33.376 83.519 1.00 63.26 52 TRP I O 1
ATOM 3084 N N . PRO G 1 51 ? 49.622 -32.594 81.641 1.00 61.78 53 PRO I N 1
ATOM 3085 C CA . PRO G 1 51 ? 50.947 -32.161 81.149 1.00 60.62 53 PRO I CA 1
ATOM 3086 C C . PRO G 1 51 ? 51.719 -31.272 82.119 1.00 64.66 53 PRO I C 1
ATOM 3087 O O . PRO G 1 51 ? 52.932 -31.480 82.297 1.00 64.07 53 PRO I O 1
ATOM 3091 N N . PHE G 1 52 ? 51.054 -30.298 82.766 1.00 60.98 54 PHE I N 1
ATOM 3092 C CA . PHE G 1 52 ? 51.765 -29.402 83.674 1.00 62.24 54 PHE I CA 1
ATOM 3093 C C . PHE G 1 52 ? 52.150 -30.104 84.970 1.00 65.38 54 PHE I C 1
ATOM 3094 O O . PHE G 1 52 ? 53.217 -29.810 85.531 1.00 65.12 54 PHE I O 1
ATOM 3102 N N . PHE G 1 53 ? 51.327 -31.044 85.461 1.00 63.69 55 PHE I N 1
ATOM 3103 C CA . PHE G 1 53 ? 51.820 -31.898 86.542 1.00 65.35 55 PHE I CA 1
ATOM 3104 C C . PHE G 1 53 ? 53.033 -32.695 86.071 1.00 67.81 55 PHE I C 1
ATOM 3105 O O . PHE G 1 53 ? 54.036 -32.800 86.791 1.00 70.12 55 PHE I O 1
ATOM 3113 N N . GLN G 1 54 ? 52.986 -33.213 84.843 1.00 64.55 56 GLN I N 1
ATOM 3114 C CA . GLN G 1 54 ? 54.143 -33.928 84.313 1.00 65.96 56 GLN I CA 1
ATOM 3115 C C . GLN G 1 54 ? 55.347 -33.001 84.195 1.00 70.70 56 GLN I C 1
ATOM 3116 O O . GLN G 1 54 ? 56.470 -33.383 84.552 1.00 72.04 56 GLN I O 1
ATOM 3122 N N . GLU G 1 55 ? 55.136 -31.775 83.701 1.00 66.03 57 GLU I N 1
ATOM 3123 C CA . GLU G 1 55 ? 56.273 -30.881 83.493 1.00 68.70 57 GLU I CA 1
ATOM 3124 C C . GLU G 1 55 ? 56.890 -30.455 84.820 1.00 71.96 57 GLU I C 1
ATOM 3125 O O . GLU G 1 55 ? 58.118 -30.348 84.932 1.00 72.62 57 GLU I O 1
ATOM 3131 N N . ALA G 1 56 ? 56.066 -30.235 85.848 1.00 71.19 58 ALA I N 1
ATOM 3132 C CA . ALA G 1 56 ? 56.614 -29.896 87.159 1.00 72.43 58 ALA I CA 1
ATOM 3133 C C . ALA G 1 56 ? 57.514 -31.013 87.692 1.00 76.54 58 ALA I C 1
ATOM 3134 O O . ALA G 1 56 ? 58.635 -30.749 88.140 1.00 77.82 58 ALA I O 1
ATOM 3136 N N . GLN G 1 57 ? 57.048 -32.281 87.647 1.00 76.44 59 GLN I N 1
ATOM 3137 C CA . GLN G 1 57 ? 57.903 -33.379 88.119 1.00 76.23 59 GLN I CA 1
ATOM 3138 C C . GLN G 1 57 ? 59.243 -33.373 87.396 1.00 76.99 59 GLN I C 1
ATOM 3139 O O . GLN G 1 57 ? 60.295 -33.454 88.038 1.00 83.09 59 GLN I O 1
ATOM 3145 N N . LYS G 1 58 ? 59.234 -33.231 86.068 1.00 74.32 60 LYS I N 1
ATOM 3146 C CA . LYS G 1 58 ? 60.502 -33.155 85.344 1.00 80.82 60 LYS I CA 1
ATOM 3147 C C . LYS G 1 58 ? 61.339 -31.944 85.782 1.00 88.46 60 LYS I C 1
ATOM 3148 O O . LYS G 1 58 ? 62.560 -32.067 85.956 1.00 92.42 60 LYS I O 1
ATOM 3154 N N . LEU G 1 59 ? 60.705 -30.776 85.982 1.00 82.25 61 LEU I N 1
ATOM 3155 C CA . LEU G 1 59 ? 61.421 -29.633 86.553 1.00 86.76 61 LEU I CA 1
ATOM 3156 C C . LEU G 1 59 ? 61.968 -29.939 87.945 1.00 93.80 61 LEU I C 1
ATOM 3157 O O . LEU G 1 59 ? 63.045 -29.455 88.302 1.00 99.62 61 LEU I O 1
ATOM 3162 N N . GLN G 1 60 ? 61.259 -30.737 88.750 1.00 90.31 62 GLN I N 1
ATOM 3163 C CA . GLN G 1 60 ? 61.825 -31.109 90.044 1.00 94.34 62 GLN I CA 1
ATOM 3164 C C . GLN G 1 60 ? 63.000 -32.065 89.878 1.00 102.13 62 GLN I C 1
ATOM 3165 O O . GLN G 1 60 ? 63.907 -32.083 90.719 1.00 108.80 62 GLN I O 1
ATOM 3171 N N . ALA G 1 61 ? 63.013 -32.850 88.798 1.00 107.56 63 ALA I N 1
ATOM 3172 C CA . ALA G 1 61 ? 64.126 -33.764 88.554 1.00 112.61 63 ALA I CA 1
ATOM 3173 C C . ALA G 1 61 ? 65.422 -32.992 88.347 1.00 118.36 63 ALA I C 1
ATOM 3174 O O . ALA G 1 61 ? 66.410 -33.206 89.059 1.00 126.64 63 ALA I O 1
ATOM 3176 N N . MET G 1 62 ? 65.429 -32.066 87.386 1.00 114.37 64 MET I N 1
ATOM 3177 C CA . MET G 1 62 ? 66.626 -31.279 87.113 1.00 120.75 64 MET I CA 1
ATOM 3178 C C . MET G 1 62 ? 67.031 -30.390 88.276 1.00 126.77 64 MET I C 1
ATOM 3179 O O . MET G 1 62 ? 68.096 -29.767 88.208 1.00 132.49 64 MET I O 1
ATOM 3184 N N . HIS G 1 63 ? 66.220 -30.308 89.328 1.00 123.75 65 HIS I N 1
ATOM 3185 C CA . HIS G 1 63 ? 66.508 -29.438 90.452 1.00 125.24 65 HIS I CA 1
ATOM 3186 C C . HIS G 1 63 ? 67.020 -30.171 91.683 1.00 132.10 65 HIS I C 1
ATOM 3187 O O . HIS G 1 63 ? 67.603 -29.527 92.561 1.00 134.86 65 HIS I O 1
ATOM 3194 N N . ARG G 1 64 ? 66.836 -31.486 91.781 1.00 132.54 66 ARG I N 1
ATOM 3195 C CA . ARG G 1 64 ? 67.439 -32.234 92.872 1.00 139.23 66 ARG I CA 1
ATOM 3196 C C . ARG G 1 64 ? 68.728 -32.929 92.440 1.00 145.27 66 ARG I C 1
ATOM 3197 O O . ARG G 1 64 ? 69.307 -33.694 93.220 1.00 146.86 66 ARG I O 1
ATOM 3205 N N . GLU G 1 65 ? 69.193 -32.676 91.212 1.00 154.71 67 GLU I N 1
ATOM 3206 C CA . GLU G 1 65 ? 70.509 -33.123 90.767 1.00 159.54 67 GLU I CA 1
ATOM 3207 C C . GLU G 1 65 ? 71.421 -31.981 90.339 1.00 160.93 67 GLU I C 1
ATOM 3208 O O . GLU G 1 65 ? 72.644 -32.126 90.421 1.00 160.87 67 GLU I O 1
ATOM 3214 N N . LYS G 1 66 ? 70.862 -30.853 89.891 1.00 152.88 68 LYS I N 1
ATOM 3215 C CA . LYS G 1 66 ? 71.639 -29.628 89.743 1.00 147.88 68 LYS I CA 1
ATOM 3216 C C . LYS G 1 66 ? 71.875 -28.938 91.081 1.00 145.76 68 LYS I C 1
ATOM 3217 O O . LYS G 1 66 ? 72.841 -28.180 91.218 1.00 143.50 68 LYS I O 1
ATOM 3223 N N . TYR G 1 67 ? 71.015 -29.193 92.066 1.00 143.28 69 TYR I N 1
ATOM 3224 C CA . TYR G 1 67 ? 71.199 -28.747 93.446 1.00 142.69 69 TYR I CA 1
ATOM 3225 C C . TYR G 1 67 ? 71.000 -29.980 94.318 1.00 144.64 69 TYR I C 1
ATOM 3226 O O . TYR G 1 67 ? 69.937 -30.161 94.930 1.00 144.78 69 TYR I O 1
ATOM 3235 N N . PRO G 1 68 ? 72.020 -30.845 94.409 1.00 144.09 70 PRO I N 1
ATOM 3236 C CA . PRO G 1 68 ? 71.787 -32.228 94.876 1.00 142.46 70 PRO I CA 1
ATOM 3237 C C . PRO G 1 68 ? 71.245 -32.338 96.290 1.00 139.98 70 PRO I C 1
ATOM 3238 O O . PRO G 1 68 ? 70.429 -33.228 96.566 1.00 140.73 70 PRO I O 1
ATOM 3242 N N . ASN G 1 69 ? 71.687 -31.477 97.205 1.00 134.68 71 ASN I N 1
ATOM 3243 C CA . ASN G 1 69 ? 71.188 -31.484 98.576 1.00 132.92 71 ASN I CA 1
ATOM 3244 C C . ASN G 1 69 ? 70.777 -30.066 98.972 1.00 130.75 71 ASN I C 1
ATOM 3245 O O . ASN G 1 69 ? 71.387 -29.409 99.817 1.00 127.68 71 ASN I O 1
ATOM 3250 N N . TYR G 1 70 ? 69.727 -29.592 98.308 1.00 127.52 72 TYR I N 1
ATOM 3251 C CA . TYR G 1 70 ? 68.961 -28.440 98.749 1.00 121.78 72 TYR I CA 1
ATOM 3252 C C . TYR G 1 70 ? 67.830 -28.924 99.645 1.00 118.64 72 TYR I C 1
ATOM 3253 O O . TYR G 1 70 ? 67.203 -29.949 99.368 1.00 118.58 72 TYR I O 1
ATOM 3262 N N . LYS G 1 71 ? 67.566 -28.187 100.719 1.00 120.36 73 LYS I N 1
ATOM 3263 C CA . LYS G 1 71 ? 66.418 -28.469 101.572 1.00 118.50 73 LYS I CA 1
ATOM 3264 C C . LYS G 1 71 ? 65.651 -27.178 101.819 1.00 118.29 73 LYS I C 1
ATOM 3265 O O . LYS G 1 71 ? 66.227 -26.181 102.263 1.00 120.15 73 LYS I O 1
ATOM 3271 N N . TYR G 1 72 ? 64.358 -27.198 101.506 1.00 114.56 74 TYR I N 1
ATOM 3272 C CA . TYR G 1 72 ? 63.516 -26.021 101.677 1.00 113.70 74 TYR I CA 1
ATOM 3273 C C . TYR G 1 72 ? 63.449 -25.627 103.145 1.00 115.28 74 TYR I C 1
ATOM 3274 O O . TYR G 1 72 ? 63.003 -26.410 103.986 1.00 116.17 74 TYR I O 1
ATOM 3283 N N . ARG G 1 73 ? 63.895 -24.414 103.460 1.00 116.67 75 ARG I N 1
ATOM 3284 C CA . ARG G 1 73 ? 63.914 -23.953 104.847 1.00 118.80 75 ARG I CA 1
ATOM 3285 C C . ARG G 1 73 ? 63.284 -22.572 104.954 1.00 116.49 75 ARG I C 1
ATOM 3286 O O . ARG G 1 73 ? 63.949 -21.550 104.702 1.00 115.14 75 ARG I O 1
ATOM 3294 N N . PRO G 1 74 ? 62.008 -22.511 105.337 1.00 115.46 76 PRO I N 1
ATOM 3295 C CA . PRO G 1 74 ? 61.277 -21.237 105.387 1.00 114.71 76 PRO I CA 1
ATOM 3296 C C . PRO G 1 74 ? 61.732 -20.297 106.493 1.00 116.31 76 PRO I C 1
ATOM 3297 O O . PRO G 1 74 ? 62.779 -20.508 107.112 1.00 118.51 76 PRO I O 1
ATOM 3301 N N . ARG G 1 75 ? 60.929 -19.263 106.749 1.00 117.00 77 ARG I N 1
ATOM 3302 C CA . ARG G 1 75 ? 61.282 -18.163 107.648 1.00 118.18 77 ARG I CA 1
ATOM 3303 C C . ARG G 1 75 ? 62.631 -17.567 107.261 1.00 117.37 77 ARG I C 1
ATOM 3304 O O . ARG G 1 75 ? 62.851 -17.218 106.099 1.00 115.24 77 ARG I O 1
#

Secondary structure (DSSP, 8-state):
-PPPPP-HHHHHHHHHHHHHHHHSTTS-HHHHHHHHHHHHHHS-HHHHHHHHHHHHHHHHHHHHH-TT------/-PPPPPHHHHHHHHHHHHHHHH-TTS-HHHHHHHHHHHHTTS-HHHHHHHHHHHHHHHHHHHHHSTT------/-PPP-HHHHHHHHHHHHHHHH-TTS-HHHHHHHHHHHHHTS-HHHHHHHHHHHHHHHHHHHHSSTT------

Sequence (219 aa):
RVKRPMNAFIVWSRDQRRKMALENPRMRNSEISKQLGYQWKMLTEAEKWPFFQEAQKLQAMHREKYPNYKYRPRVKRPMNAFIVWSRDQRRKMALENPRMRNSEISKQLGYQWKMLTEAEKWPFFQEAQKLQAMHREKYPNYKYRPRKRPMNAFIVWSRDQRRKMALENPRMRNSEISKQLGYQWKMLTEAEKWPFFQEAQKLQAMHREKYPNYKYRPR

Radius of gyration: 25.48 Å; Cα contacts (8 Å, |Δi|>4): 132; chains: 3; bounding box: 61×61×58 Å

Nearest PDB structures (foldseek):
  9bvd-assembly2_F  TM=1.014E+00  e=6.597E-12  Homo sapiens
  4y60-assembly1_C  TM=9.816E-01  e=2.949E-07  Mus musculus
  3f27-assembly1_D  TM=9.855E-01  e=3.154E-07  Mus musculus
  6yov-assembly1_L  TM=9.484E-01  e=1.974E-07  Homo sapiens
  7m5w-assembly1_A  TM=9.476E-01  e=6.070E-04  Homo sapiens